Protein AF-A0A0C9VWT7-F1 (afdb_monomer_lite)

InterPro domains:
  IPR001128 Cytochrome P450 [PF00067] (4-161)
  IPR002401 Cytochrome P450, E-class, group I [PR00463] (69-86)
  IPR002401 Cytochrome P450, E-class, group I [PR00463] (89-115)
  IPR002401 Cytochrome P450, E-class, group I [PR00463] (132-150)
  IPR036396 Cytochrome P450 superfamily [G3DSA:1.10.630.10] (1-167)
  IPR036396 Cytochrome P450 superfamily [SSF48264] (4-161)
  IPR050364 Cytochrome P450 monooxygenase, fungi [PTHR46300] (7-161)

Structure (mmCIF, N/CA/C/O backbone):
data_AF-A0A0C9VWT7-F1
#
_entry.id   AF-A0A0C9VWT7-F1
#
loop_
_atom_site.group_PDB
_atom_site.id
_atom_site.type_symbol
_atom_site.label_atom_id
_atom_site.label_alt_id
_atom_site.label_comp_id
_atom_site.label_asym_id
_atom_site.label_entity_id
_atom_site.label_seq_id
_atom_site.pdbx_PDB_ins_code
_atom_site.Cartn_x
_atom_site.Cartn_y
_atom_site.Cartn_z
_atom_site.occupancy
_atom_site.B_iso_or_equiv
_atom_site.auth_seq_id
_atom_site.auth_comp_id
_atom_site.auth_asym_id
_atom_site.auth_atom_id
_atom_site.pdbx_PDB_model_num
ATOM 1 N N . VAL A 1 1 ? 15.884 -24.689 -15.306 1.00 58.75 1 VAL A N 1
ATOM 2 C CA . VAL A 1 1 ? 14.509 -24.613 -15.884 1.00 58.75 1 VAL A CA 1
ATOM 3 C C . VAL A 1 1 ? 14.443 -24.082 -17.333 1.00 58.75 1 VAL A C 1
ATOM 5 O O . VAL A 1 1 ? 13.450 -24.321 -18.023 1.00 58.75 1 VAL A O 1
ATOM 8 N N . LYS A 1 2 ? 15.494 -23.422 -17.851 1.00 55.66 2 LYS A N 1
ATOM 9 C CA . LYS A 1 2 ? 15.530 -22.794 -19.191 1.00 55.66 2 LYS A CA 1
ATOM 10 C C . LYS A 1 2 ? 15.093 -23.709 -20.359 1.00 55.66 2 LYS A C 1
ATOM 12 O O . LYS A 1 2 ? 14.397 -23.230 -21.241 1.00 55.66 2 LYS A O 1
ATOM 17 N N . TYR A 1 3 ? 15.362 -25.019 -20.304 1.00 69.25 3 TYR A N 1
ATOM 18 C CA . TYR A 1 3 ? 15.152 -25.950 -21.432 1.00 69.25 3 TYR A CA 1
ATOM 19 C C . TYR A 1 3 ? 13.922 -26.876 -21.352 1.00 69.25 3 TYR A C 1
ATOM 21 O O . TYR A 1 3 ? 13.722 -27.701 -22.233 1.00 69.25 3 TYR A O 1
ATOM 29 N N . MET A 1 4 ? 13.083 -26.775 -20.317 1.00 69.44 4 MET A N 1
ATOM 30 C CA . MET A 1 4 ? 11.927 -27.677 -20.188 1.00 69.44 4 MET A CA 1
ATOM 31 C C . MET A 1 4 ? 10.786 -27.308 -21.151 1.00 69.44 4 MET A C 1
ATOM 33 O O . MET A 1 4 ? 10.372 -26.150 -21.189 1.00 69.44 4 MET A O 1
ATOM 37 N N . LEU A 1 5 ? 10.265 -28.270 -21.908 1.00 74.94 5 LEU A N 1
ATOM 38 C CA . LEU A 1 5 ? 9.166 -28.046 -22.852 1.00 74.94 5 LEU A CA 1
ATOM 39 C C . LEU A 1 5 ? 7.819 -27.920 -22.117 1.00 74.94 5 LEU A C 1
ATOM 41 O O . LEU A 1 5 ? 7.602 -28.555 -21.090 1.00 74.94 5 LEU A O 1
ATOM 45 N N . GLU A 1 6 ? 6.909 -27.092 -22.634 1.00 68.19 6 GLU A N 1
ATOM 46 C CA . GLU A 1 6 ? 5.657 -26.720 -21.942 1.00 68.19 6 GLU A CA 1
ATOM 47 C C . GLU A 1 6 ? 4.598 -27.820 -21.887 1.00 68.19 6 GLU A C 1
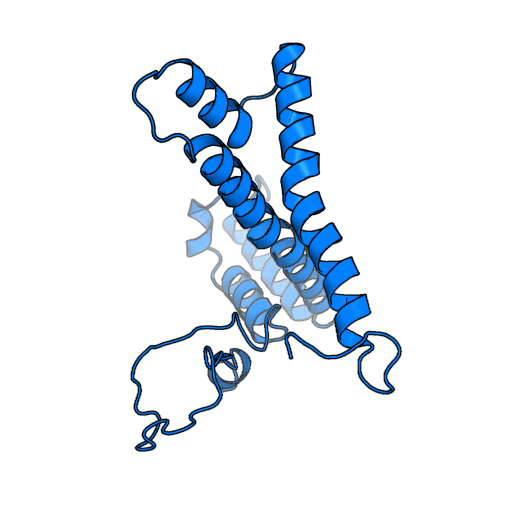ATOM 49 O O . GLU A 1 6 ? 3.694 -27.754 -21.060 1.00 68.19 6 GLU A O 1
ATOM 54 N N . TRP A 1 7 ? 4.707 -28.820 -22.761 1.00 74.38 7 TRP A N 1
ATOM 55 C CA . TRP A 1 7 ? 3.784 -29.952 -22.812 1.00 74.38 7 TRP A CA 1
ATOM 56 C C . TRP A 1 7 ? 4.125 -31.045 -21.786 1.00 74.38 7 TRP A C 1
ATOM 58 O O . TRP A 1 7 ? 3.329 -31.959 -21.585 1.00 74.38 7 TRP A O 1
ATOM 68 N N . VAL A 1 8 ? 5.292 -30.963 -21.132 1.00 81.75 8 VAL A N 1
ATOM 69 C CA . VAL A 1 8 ? 5.743 -31.963 -20.155 1.00 81.75 8 VAL A CA 1
ATOM 70 C C . VAL A 1 8 ? 4.833 -31.932 -18.916 1.00 81.75 8 VAL A C 1
ATOM 72 O O . VAL A 1 8 ? 4.581 -30.847 -18.376 1.00 81.75 8 VAL A O 1
ATOM 75 N N . PRO A 1 9 ? 4.357 -33.090 -18.416 1.00 76.62 9 PRO A N 1
ATOM 76 C CA . PRO A 1 9 ? 3.602 -33.162 -17.166 1.00 76.62 9 PRO A CA 1
ATOM 77 C C . PRO A 1 9 ? 4.351 -32.472 -16.015 1.00 76.62 9 PRO A C 1
ATOM 79 O O . PRO A 1 9 ? 5.526 -32.740 -15.782 1.00 76.62 9 PRO A O 1
ATOM 82 N N . GLY A 1 10 ? 3.690 -31.542 -15.320 1.00 75.06 10 GLY A N 1
ATOM 83 C CA . GLY A 1 10 ? 4.303 -30.725 -14.260 1.00 75.06 10 GLY A CA 1
ATOM 84 C C . GLY A 1 10 ? 4.946 -29.405 -14.724 1.00 75.06 10 GLY A C 1
ATOM 85 O O . GLY A 1 10 ? 5.293 -28.576 -13.887 1.00 75.06 10 GLY A O 1
ATOM 86 N N . ALA A 1 11 ? 5.036 -29.131 -16.033 1.00 80.38 11 ALA A N 1
ATOM 87 C CA . ALA A 1 11 ? 5.546 -27.862 -16.577 1.00 80.38 11 ALA A CA 1
ATOM 88 C C . ALA A 1 11 ? 4.470 -26.762 -16.732 1.00 80.38 11 ALA A C 1
ATOM 90 O O . ALA A 1 11 ? 4.714 -25.734 -17.372 1.00 80.38 11 ALA A O 1
ATOM 91 N N . SER A 1 12 ? 3.287 -26.936 -16.126 1.00 78.50 12 SER A N 1
ATOM 92 C CA . SER A 1 12 ? 2.163 -25.985 -16.208 1.00 78.50 12 SER A CA 1
ATOM 93 C C . SER A 1 12 ? 2.527 -24.574 -15.728 1.00 78.50 12 SER A C 1
ATOM 95 O O . SER A 1 12 ? 1.993 -23.591 -16.247 1.00 78.50 12 SER A O 1
ATOM 97 N N . PHE A 1 13 ? 3.497 -24.452 -14.816 1.00 81.94 13 PHE A N 1
ATOM 98 C CA . PHE A 1 13 ? 4.005 -23.166 -14.339 1.00 81.94 13 PHE A CA 1
ATOM 99 C C . PHE A 1 13 ? 4.628 -22.311 -15.453 1.00 81.94 13 PHE A C 1
ATOM 101 O O . PHE A 1 13 ? 4.588 -21.091 -15.355 1.00 81.94 13 PHE A O 1
ATOM 108 N N . LYS A 1 14 ? 5.171 -22.895 -16.537 1.00 80.31 14 LYS A N 1
ATOM 109 C CA . LYS A 1 14 ? 5.698 -22.109 -17.671 1.00 80.31 14 LYS A CA 1
ATOM 110 C C . LYS A 1 14 ? 4.584 -21.392 -18.419 1.00 80.31 14 LYS A C 1
ATOM 112 O O . LYS A 1 14 ? 4.710 -20.213 -18.750 1.00 80.31 14 LYS A O 1
ATOM 117 N N . ARG A 1 15 ? 3.464 -22.091 -18.627 1.00 81.56 15 ARG A N 1
ATOM 118 C CA . ARG A 1 15 ? 2.259 -21.509 -19.223 1.00 81.56 15 ARG A CA 1
ATOM 119 C C . ARG A 1 15 ? 1.700 -20.401 -18.330 1.00 81.56 15 ARG A C 1
ATOM 121 O O . ARG A 1 15 ? 1.385 -19.333 -18.844 1.00 81.56 15 ARG A O 1
ATOM 128 N N . GLN A 1 16 ? 1.633 -20.631 -17.017 1.00 85.44 16 GLN A N 1
ATOM 129 C CA . GLN A 1 16 ? 1.189 -19.620 -16.049 1.00 85.44 16 GLN A CA 1
ATOM 130 C C . GLN A 1 16 ? 2.129 -18.408 -16.023 1.00 85.44 16 GLN A C 1
ATOM 132 O O . GLN A 1 16 ? 1.666 -17.282 -16.150 1.00 85.44 16 GLN A O 1
ATOM 137 N N . ALA A 1 17 ? 3.446 -18.622 -15.989 1.00 86.50 17 ALA A N 1
ATOM 138 C CA . ALA A 1 17 ? 4.441 -17.553 -15.999 1.00 86.50 17 ALA A CA 1
ATOM 139 C C . ALA A 1 17 ? 4.349 -16.672 -17.253 1.00 86.50 17 ALA A C 1
ATOM 141 O O . ALA A 1 17 ? 4.493 -15.457 -17.153 1.00 86.50 17 ALA A O 1
ATOM 142 N N . ARG A 1 18 ? 4.064 -17.246 -18.432 1.00 86.12 18 ARG A N 1
ATOM 143 C CA . ARG A 1 18 ? 3.815 -16.455 -19.650 1.00 86.12 18 ARG A CA 1
ATOM 144 C C . ARG A 1 18 ? 2.598 -15.543 -19.484 1.00 86.12 18 ARG A C 1
ATOM 146 O O . ARG A 1 18 ? 2.660 -14.374 -19.856 1.00 86.12 18 ARG A O 1
ATOM 153 N N . VAL A 1 19 ? 1.509 -16.084 -18.944 1.00 89.62 19 VAL A N 1
ATOM 154 C CA . VAL A 1 19 ? 0.266 -15.339 -18.711 1.00 89.62 19 VAL A CA 1
ATOM 155 C C . VAL A 1 19 ? 0.495 -14.221 -17.690 1.00 89.62 19 VAL A C 1
ATOM 157 O O . VAL A 1 19 ? 0.174 -13.071 -17.968 1.00 89.62 19 VAL A O 1
ATOM 160 N N . TRP A 1 20 ? 1.131 -14.519 -16.557 1.00 88.94 20 TRP A N 1
ATOM 161 C CA . TRP A 1 20 ? 1.434 -13.527 -15.522 1.00 88.94 20 TRP A CA 1
ATOM 162 C C . TRP A 1 20 ? 2.411 -12.459 -15.997 1.00 88.94 20 TRP A C 1
ATOM 164 O O . TRP A 1 20 ? 2.196 -11.285 -15.724 1.00 88.94 20 TRP A O 1
ATOM 174 N N . LYS A 1 21 ? 3.440 -12.832 -16.771 1.00 89.75 21 LYS A N 1
ATOM 175 C CA . LYS A 1 21 ? 4.361 -11.865 -17.379 1.00 89.75 21 LYS A CA 1
ATOM 176 C C . LYS A 1 21 ? 3.604 -10.851 -18.231 1.00 89.75 21 LYS A C 1
ATOM 178 O O . LYS A 1 21 ? 3.900 -9.667 -18.143 1.00 89.75 21 LYS A O 1
ATOM 183 N N . LYS A 1 22 ? 2.636 -11.306 -19.033 1.00 93.31 22 LYS A N 1
ATOM 184 C CA . LYS A 1 22 ? 1.793 -10.398 -19.813 1.00 93.31 22 LYS A CA 1
ATOM 185 C C . LYS A 1 22 ? 1.041 -9.435 -18.892 1.00 93.31 22 LYS A C 1
ATOM 187 O O . LYS A 1 22 ? 1.150 -8.237 -19.092 1.00 93.31 22 LYS A O 1
ATOM 192 N N . TYR A 1 23 ? 0.355 -9.935 -17.864 1.00 91.94 23 TYR A N 1
ATOM 193 C CA . TYR A 1 23 ? -0.398 -9.071 -16.947 1.00 91.94 23 TYR A CA 1
ATOM 194 C C . TYR A 1 23 ? 0.474 -8.051 -16.211 1.00 91.94 23 TYR A C 1
ATOM 196 O O . TYR A 1 23 ? 0.083 -6.895 -16.100 1.00 91.94 23 TYR A O 1
ATOM 204 N N . ILE A 1 24 ? 1.661 -8.451 -15.751 1.00 88.50 24 ILE A N 1
ATOM 205 C CA . ILE A 1 24 ? 2.605 -7.549 -15.077 1.00 88.50 24 ILE A CA 1
ATOM 206 C C . ILE A 1 24 ? 3.065 -6.438 -16.028 1.00 88.50 24 ILE A C 1
ATOM 208 O O . ILE A 1 24 ? 3.125 -5.277 -15.633 1.00 88.50 24 ILE A O 1
ATOM 212 N N . LEU A 1 25 ? 3.369 -6.780 -17.284 1.00 92.69 25 LEU A N 1
ATOM 213 C CA . LEU A 1 25 ? 3.765 -5.791 -18.287 1.00 92.69 25 LEU A CA 1
ATOM 214 C C . LEU A 1 25 ? 2.600 -4.868 -18.656 1.00 92.69 25 LEU A C 1
ATOM 216 O O . LEU A 1 25 ? 2.780 -3.655 -18.682 1.00 92.69 25 LEU A O 1
ATOM 220 N N . ASP A 1 26 ? 1.408 -5.422 -18.874 1.00 94.38 26 ASP A N 1
ATOM 221 C CA . ASP A 1 26 ? 0.204 -4.660 -19.218 1.00 94.38 26 ASP A CA 1
ATOM 222 C C . ASP A 1 26 ? -0.196 -3.695 -18.084 1.00 94.38 26 ASP A C 1
ATOM 224 O O . ASP A 1 26 ? -0.629 -2.577 -18.359 1.00 94.38 26 ASP A O 1
ATOM 228 N N . MET A 1 27 ? 0.007 -4.081 -16.817 1.00 92.44 27 MET A N 1
ATOM 229 C CA . MET A 1 27 ? -0.237 -3.226 -15.646 1.00 92.44 27 MET A CA 1
ATOM 230 C C . MET A 1 27 ? 0.611 -1.947 -15.667 1.00 92.44 27 MET A C 1
ATOM 232 O O . MET A 1 27 ? 0.145 -0.900 -15.227 1.00 92.44 27 MET A O 1
ATOM 236 N N . ALA A 1 28 ? 1.841 -2.015 -16.180 1.00 93.62 28 ALA A N 1
ATOM 237 C CA . ALA A 1 28 ? 2.697 -0.843 -16.342 1.00 93.62 28 ALA A CA 1
ATOM 238 C C . ALA A 1 28 ? 2.415 -0.106 -17.660 1.00 93.62 28 ALA A C 1
ATOM 240 O O . ALA A 1 28 ? 2.362 1.121 -17.700 1.00 93.62 28 ALA A O 1
ATOM 241 N N . GLU A 1 29 ? 2.241 -0.856 -18.747 1.00 94.94 29 GLU A N 1
ATOM 242 C CA . GLU A 1 29 ? 2.193 -0.320 -20.103 1.00 94.94 29 GLU A CA 1
ATOM 243 C C . GLU A 1 29 ? 0.872 0.390 -20.412 1.00 94.94 29 GLU A C 1
ATOM 245 O O . GLU A 1 29 ? 0.883 1.512 -20.917 1.00 94.94 29 GLU A O 1
ATOM 250 N N . LEU A 1 30 ? -0.272 -0.221 -20.089 1.00 95.00 30 LEU A N 1
ATOM 251 C CA . LEU A 1 30 ? -1.578 0.315 -20.482 1.00 95.00 30 LEU A CA 1
ATOM 252 C C . LEU A 1 30 ? -1.879 1.678 -19.831 1.00 95.00 30 LEU A C 1
ATOM 254 O O . LEU A 1 30 ? -2.250 2.600 -20.565 1.00 95.00 30 LEU A O 1
ATOM 258 N N . PRO A 1 31 ? -1.682 1.877 -18.508 1.00 92.56 31 PRO A N 1
ATOM 259 C CA . PRO A 1 31 ? -1.907 3.184 -17.892 1.00 92.56 31 PRO A CA 1
ATOM 260 C C . PRO A 1 31 ? -0.916 4.238 -18.394 1.00 92.56 31 PRO A C 1
ATOM 262 O O . PRO A 1 31 ? -1.279 5.397 -18.579 1.00 92.56 31 PRO A O 1
ATOM 265 N N . PHE A 1 32 ? 0.331 3.840 -18.657 1.00 93.38 32 PHE A N 1
ATOM 266 C CA . PHE A 1 32 ? 1.356 4.748 -19.160 1.00 93.38 32 PHE A CA 1
ATOM 267 C C . PHE A 1 32 ? 1.024 5.268 -20.565 1.00 93.38 32 PHE A C 1
ATOM 269 O O . PHE A 1 32 ? 1.088 6.474 -20.810 1.00 93.38 32 PHE A O 1
ATOM 276 N N . GLN A 1 33 ? 0.592 4.384 -21.471 1.00 93.25 33 GLN A N 1
ATOM 277 C CA . GLN A 1 33 ? 0.137 4.780 -22.806 1.00 93.25 33 GLN A CA 1
ATOM 278 C C . GLN A 1 33 ? -1.117 5.653 -22.750 1.00 93.25 33 GLN A C 1
ATOM 280 O O . GLN A 1 33 ? -1.217 6.627 -23.496 1.00 93.25 33 GLN A O 1
ATOM 285 N N . HIS A 1 34 ? -2.041 5.354 -21.834 1.00 91.25 34 HIS A N 1
ATOM 286 C CA . HIS A 1 34 ? -3.220 6.187 -21.616 1.00 91.25 34 HIS A CA 1
ATOM 287 C C . HIS A 1 34 ? -2.834 7.624 -21.230 1.00 91.25 34 HIS A C 1
ATOM 289 O O . HIS A 1 34 ? -3.302 8.569 -21.861 1.00 91.25 34 HIS A O 1
ATOM 295 N N . VAL A 1 35 ? -1.903 7.805 -20.285 1.00 91.00 35 VAL A N 1
ATOM 296 C CA . VAL A 1 35 ? -1.409 9.144 -19.912 1.00 91.00 35 VAL A CA 1
ATOM 297 C C . VAL A 1 35 ? -0.753 9.856 -21.100 1.00 91.00 35 VAL A C 1
ATOM 299 O O . VAL A 1 35 ? -1.014 11.038 -21.317 1.00 91.00 35 VAL A O 1
ATOM 302 N N . LYS A 1 36 ? 0.064 9.163 -21.905 1.00 89.75 36 LYS A N 1
ATOM 303 C CA . LYS A 1 36 ? 0.686 9.765 -23.101 1.00 89.75 36 LYS A CA 1
ATOM 304 C C . LYS A 1 36 ? -0.354 10.224 -24.128 1.00 89.75 36 LYS A C 1
ATOM 306 O O . LYS A 1 36 ? -0.193 11.302 -24.702 1.00 89.75 36 LYS A O 1
ATOM 311 N N . ALA A 1 37 ? -1.417 9.446 -24.333 1.00 90.06 37 ALA A N 1
ATOM 312 C CA . ALA A 1 37 ? -2.522 9.823 -25.211 1.00 90.06 37 ALA A CA 1
ATOM 313 C C . ALA A 1 37 ? -3.258 11.072 -24.688 1.00 90.06 37 ALA A C 1
ATOM 315 O O . ALA A 1 37 ? -3.429 12.039 -25.427 1.00 90.06 37 ALA A O 1
ATOM 316 N N . GLU A 1 38 ? -3.598 11.112 -23.398 1.00 87.56 38 GLU A N 1
ATOM 317 C CA . GLU A 1 38 ? -4.255 12.268 -22.762 1.00 87.56 38 GLU A CA 1
ATOM 318 C C . GLU A 1 38 ? -3.400 13.547 -22.820 1.00 87.56 38 GLU A C 1
ATOM 320 O O . GLU A 1 38 ? -3.907 14.657 -23.019 1.00 87.56 38 GLU A O 1
ATOM 325 N N . MET A 1 39 ? -2.075 13.408 -22.700 1.00 85.56 39 MET A N 1
ATOM 326 C CA . MET A 1 39 ? -1.140 14.528 -22.836 1.00 85.56 39 MET A CA 1
ATOM 327 C C . MET A 1 39 ? -1.151 15.125 -24.247 1.00 85.56 39 MET A C 1
ATOM 329 O O . MET A 1 39 ? -1.066 16.347 -24.386 1.00 85.56 39 MET A O 1
ATOM 333 N N . ALA A 1 40 ? -1.301 14.299 -25.288 1.00 79.62 40 ALA A N 1
ATOM 334 C CA . ALA A 1 40 ? -1.399 14.769 -26.671 1.00 79.62 40 ALA A CA 1
ATOM 335 C C . ALA A 1 40 ? -2.667 15.609 -26.913 1.00 79.62 40 ALA A C 1
ATOM 337 O O . ALA A 1 40 ? -2.648 16.546 -27.712 1.00 79.62 40 ALA A O 1
ATOM 338 N N . HIS A 1 41 ? -3.742 15.331 -26.173 1.00 78.06 41 HIS A N 1
ATOM 339 C CA . HIS A 1 41 ? -5.015 16.048 -26.265 1.00 78.06 41 HIS A CA 1
ATOM 340 C C . HIS A 1 41 ? -5.126 17.262 -25.319 1.00 78.06 41 HIS A C 1
ATOM 342 O O . HIS A 1 41 ? -6.183 17.884 -25.256 1.00 78.06 41 HIS A O 1
ATOM 348 N N . ARG A 1 42 ? -4.044 17.640 -24.608 1.00 66.00 42 ARG A N 1
ATOM 349 C CA . ARG A 1 42 ? -4.007 18.713 -23.580 1.00 66.00 42 ARG A CA 1
ATOM 350 C C . ARG A 1 42 ? -5.055 18.561 -22.463 1.00 66.00 42 ARG A C 1
ATOM 352 O O . ARG A 1 42 ? -5.335 19.527 -21.757 1.00 66.00 42 ARG A O 1
ATOM 359 N N . ALA A 1 43 ? -5.594 17.358 -22.282 1.00 62.44 43 ALA A N 1
ATOM 360 C CA . ALA A 1 43 ? -6.552 17.028 -21.231 1.00 62.44 43 ALA A CA 1
ATOM 361 C C . ALA A 1 43 ? -5.875 16.444 -19.977 1.00 62.44 43 ALA A C 1
ATOM 363 O O . ALA A 1 43 ? -6.517 16.294 -18.940 1.00 62.44 43 ALA A O 1
ATOM 364 N N . ALA A 1 44 ? -4.571 16.140 -20.044 1.00 62.06 44 ALA A N 1
ATOM 365 C CA . ALA A 1 44 ? -3.858 15.516 -18.937 1.00 62.06 44 ALA A CA 1
ATOM 366 C C . ALA A 1 44 ? -3.809 16.411 -17.690 1.00 62.06 44 ALA A C 1
ATOM 368 O O . ALA A 1 44 ? -3.140 17.447 -17.657 1.00 62.06 44 ALA A O 1
ATOM 369 N N . GLN A 1 45 ? -4.472 15.944 -16.633 1.00 67.75 45 GLN A N 1
ATOM 370 C CA . GLN A 1 45 ? -4.321 16.458 -15.280 1.00 67.75 45 GLN A CA 1
ATOM 371 C C . GLN A 1 45 ? -2.853 16.335 -14.827 1.00 67.75 45 GLN A C 1
ATOM 373 O O . GLN A 1 45 ? -2.117 15.439 -15.262 1.00 67.75 45 GLN A O 1
ATOM 378 N N . SER A 1 46 ? -2.416 17.246 -13.951 1.00 72.19 46 SER A N 1
ATOM 379 C CA . SER A 1 46 ? -1.097 17.156 -13.317 1.00 72.19 46 SER A CA 1
ATOM 380 C C . SER A 1 46 ? -1.054 15.914 -12.425 1.00 72.19 46 SER A C 1
ATOM 382 O O . SER A 1 46 ? -1.681 15.871 -11.369 1.00 72.19 46 SER A O 1
ATOM 384 N N . LEU A 1 47 ? -0.360 14.883 -12.897 1.00 82.88 47 LEU A N 1
ATOM 385 C CA . LEU A 1 47 ? -0.166 13.591 -12.247 1.00 82.88 47 LEU A CA 1
ATOM 386 C C . LEU A 1 47 ? 1.332 13.286 -12.232 1.00 82.88 47 LEU A C 1
ATOM 388 O O . LEU A 1 47 ? 2.097 13.906 -12.976 1.00 82.88 47 LEU A O 1
ATOM 392 N N . PHE A 1 48 ? 1.750 12.305 -11.427 1.00 92.12 48 PHE A N 1
ATOM 393 C CA . PHE A 1 48 ? 3.148 11.863 -11.357 1.00 92.12 48 PHE A CA 1
ATOM 394 C C . PHE A 1 48 ? 3.738 11.656 -12.764 1.00 92.12 48 PHE A C 1
ATOM 396 O O . PHE A 1 48 ? 4.668 12.350 -13.171 1.00 92.12 48 PHE A O 1
ATOM 403 N N . THR A 1 49 ? 3.131 10.774 -13.559 1.00 92.25 49 THR A N 1
ATOM 404 C CA . THR A 1 49 ? 3.632 10.415 -14.890 1.00 92.25 49 THR A CA 1
ATOM 405 C C . THR A 1 49 ? 3.656 11.608 -15.849 1.00 92.25 49 THR A C 1
ATOM 407 O O . THR A 1 49 ? 4.674 11.838 -16.495 1.00 92.25 49 THR A O 1
ATOM 410 N N . SER A 1 50 ? 2.581 12.403 -15.924 1.00 91.19 50 SER A N 1
ATOM 411 C CA . SER A 1 50 ? 2.516 13.542 -16.851 1.00 91.19 50 SER A CA 1
ATOM 412 C C . SER A 1 50 ? 3.517 14.642 -16.487 1.00 91.19 50 SER A C 1
ATOM 414 O O . SER A 1 50 ? 4.201 15.163 -17.367 1.00 91.19 50 SER A O 1
ATOM 416 N N . THR A 1 51 ? 3.687 14.932 -15.196 1.00 91.38 51 THR A N 1
ATOM 417 C CA . THR A 1 51 ? 4.656 15.918 -14.690 1.00 91.38 51 THR A CA 1
ATOM 418 C C . THR A 1 51 ? 6.097 15.509 -14.991 1.00 91.38 51 THR A C 1
ATOM 420 O O . THR A 1 51 ? 6.900 16.319 -15.471 1.00 91.38 51 THR A O 1
ATOM 423 N N . HIS A 1 52 ? 6.435 14.239 -14.754 1.00 92.56 52 HIS A N 1
ATOM 424 C CA . HIS A 1 52 ? 7.780 13.734 -15.017 1.00 92.56 52 HIS A CA 1
ATOM 425 C C . HIS A 1 52 ? 8.076 13.637 -16.520 1.00 92.56 52 HIS A C 1
ATOM 427 O O . HIS A 1 52 ? 9.169 14.015 -16.937 1.00 92.56 52 HIS A O 1
ATOM 433 N N . LEU A 1 53 ? 7.102 13.252 -17.352 1.00 91.25 53 LEU A N 1
ATOM 434 C CA . LEU A 1 53 ? 7.252 13.261 -18.813 1.00 91.25 53 LEU A CA 1
ATOM 435 C C . LEU A 1 53 ? 7.403 14.679 -19.386 1.00 91.25 53 LEU A C 1
ATOM 437 O O . LEU A 1 53 ? 8.207 14.898 -20.289 1.00 91.25 53 LEU A O 1
ATOM 441 N N . GLN A 1 54 ? 6.679 15.666 -18.851 1.00 89.94 54 GLN A N 1
ATOM 442 C CA . GLN A 1 54 ? 6.843 17.069 -19.252 1.00 89.94 54 GLN A CA 1
ATOM 443 C C . GLN A 1 54 ? 8.214 17.627 -18.863 1.00 89.94 54 GLN A C 1
ATOM 445 O O . GLN A 1 54 ? 8.792 18.413 -19.611 1.00 89.94 54 GLN A O 1
ATOM 450 N N . THR A 1 55 ? 8.731 17.237 -17.697 1.00 89.75 55 THR A N 1
ATOM 451 C CA . THR A 1 55 ? 10.088 17.598 -17.264 1.00 89.75 55 THR A CA 1
ATOM 452 C C . THR A 1 55 ? 11.135 16.947 -18.164 1.00 89.75 55 THR A C 1
ATOM 454 O O . THR A 1 55 ? 12.062 17.624 -18.601 1.00 89.75 55 THR A O 1
ATOM 457 N N . LEU A 1 56 ? 10.946 15.669 -18.508 1.00 89.69 56 LEU A N 1
ATOM 458 C CA . LEU A 1 56 ? 11.817 14.942 -19.428 1.00 89.69 56 LEU A CA 1
ATOM 459 C C . LEU A 1 56 ? 11.884 15.626 -20.800 1.00 89.69 56 LEU A C 1
ATOM 461 O O . LEU A 1 56 ? 12.968 15.836 -21.326 1.00 89.69 56 LEU A O 1
ATOM 465 N N . ALA A 1 57 ? 10.745 16.065 -21.341 1.00 87.44 57 ALA A N 1
ATOM 466 C CA . ALA A 1 57 ? 10.688 16.746 -22.635 1.00 87.44 57 ALA A CA 1
ATOM 467 C C . ALA A 1 57 ? 11.439 18.095 -22.680 1.00 87.44 57 ALA A C 1
ATOM 469 O O . ALA A 1 57 ? 11.747 18.584 -23.766 1.00 87.44 57 ALA A O 1
ATOM 470 N N . LYS A 1 58 ? 11.716 18.718 -21.526 1.00 88.50 58 LYS A N 1
ATOM 471 C CA . LYS A 1 58 ? 12.439 19.999 -21.427 1.00 88.50 58 LYS A CA 1
ATOM 472 C C . LYS A 1 58 ? 13.954 19.833 -21.286 1.00 88.50 58 LYS A C 1
ATOM 474 O O . LYS A 1 58 ? 14.673 20.807 -21.489 1.00 88.50 58 LYS A O 1
ATOM 479 N N . ASN A 1 59 ? 14.430 18.634 -20.950 1.00 87.06 59 ASN A N 1
ATOM 480 C CA . ASN A 1 59 ? 15.837 18.355 -20.679 1.00 87.06 59 ASN A CA 1
ATOM 481 C C . ASN A 1 59 ? 16.394 17.393 -21.732 1.00 87.06 59 ASN A C 1
ATOM 483 O O . ASN A 1 59 ? 15.931 16.265 -21.857 1.00 87.06 59 ASN A O 1
ATOM 487 N N . THR A 1 60 ? 17.414 17.822 -22.472 1.00 76.62 60 THR A N 1
ATOM 488 C CA . THR A 1 60 ? 18.054 17.004 -23.518 1.00 76.62 60 THR A CA 1
ATOM 489 C C . THR A 1 60 ? 19.242 16.181 -23.020 1.00 76.62 60 THR A C 1
ATOM 491 O O . THR A 1 60 ? 19.715 15.317 -23.749 1.00 76.62 60 THR A O 1
ATOM 494 N N . ASP A 1 61 ? 19.727 16.441 -21.804 1.00 87.38 61 ASP A N 1
ATOM 495 C CA . ASP A 1 61 ? 20.877 15.759 -21.195 1.00 87.38 61 ASP A CA 1
ATOM 496 C C . ASP A 1 61 ? 20.415 14.773 -20.114 1.00 87.38 61 ASP A C 1
ATOM 498 O O . ASP A 1 61 ? 20.541 15.005 -18.912 1.00 87.38 61 ASP A O 1
ATOM 502 N N . VAL A 1 62 ? 19.754 13.706 -20.552 1.00 85.44 62 VAL A N 1
ATOM 503 C CA . VAL A 1 62 ? 19.160 12.685 -19.683 1.00 85.44 62 VAL A CA 1
ATOM 504 C C . VAL A 1 62 ? 19.459 11.292 -20.239 1.00 85.44 6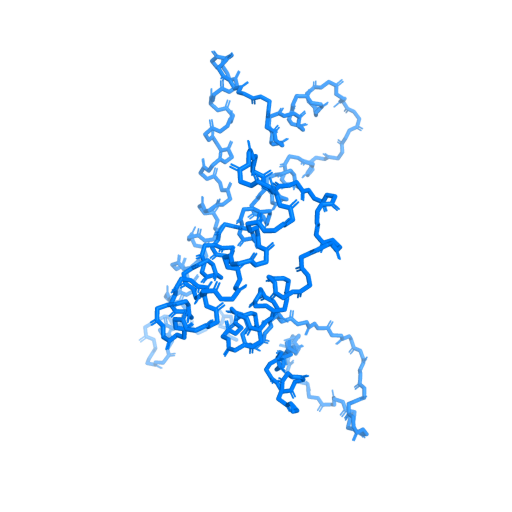2 VAL A C 1
ATOM 506 O O . VAL A 1 62 ? 19.478 11.116 -21.460 1.00 85.44 62 VAL A O 1
ATOM 509 N N . PRO A 1 63 ? 19.684 10.286 -19.374 1.00 89.62 63 PRO A N 1
ATOM 510 C CA . PRO A 1 63 ? 19.863 8.907 -19.812 1.00 89.62 63 PRO A CA 1
ATOM 511 C C . PRO A 1 63 ? 18.687 8.387 -20.657 1.00 89.62 63 PRO A C 1
ATOM 513 O O . PRO A 1 63 ? 17.533 8.773 -20.463 1.00 89.62 63 PRO A O 1
ATOM 516 N N . ALA A 1 64 ? 18.977 7.484 -21.598 1.00 88.00 64 ALA A N 1
ATOM 517 C CA . ALA A 1 64 ? 17.983 6.965 -22.543 1.00 88.00 64 ALA A CA 1
ATOM 518 C C . ALA A 1 64 ? 16.877 6.116 -21.882 1.00 88.00 64 ALA A C 1
ATOM 520 O O . ALA A 1 64 ? 15.810 5.932 -22.462 1.00 88.00 64 ALA A O 1
ATOM 521 N N . ASP A 1 65 ? 17.118 5.602 -20.677 1.00 93.38 65 ASP A N 1
ATOM 522 C CA . ASP A 1 65 ? 16.213 4.741 -19.915 1.00 93.38 65 ASP A CA 1
ATOM 523 C C . ASP A 1 65 ? 15.271 5.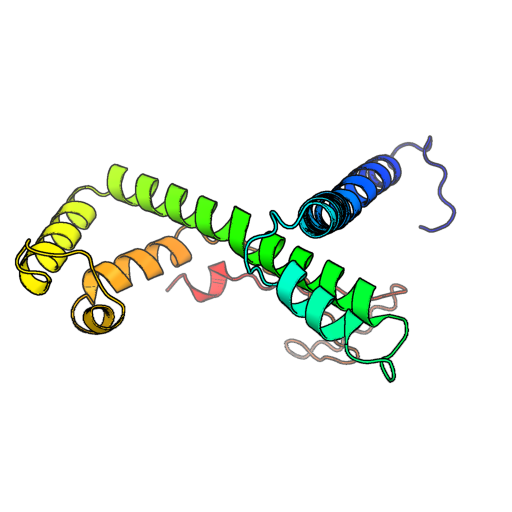513 -18.976 1.00 93.38 65 ASP A C 1
ATOM 525 O O . ASP A 1 65 ? 14.386 4.909 -18.371 1.00 93.38 65 ASP A O 1
ATOM 529 N N . VAL A 1 66 ? 15.387 6.843 -18.870 1.00 93.12 66 VAL A N 1
ATOM 530 C CA . VAL A 1 66 ? 14.584 7.632 -17.914 1.00 93.12 66 VAL A CA 1
ATOM 531 C C . VAL A 1 66 ? 13.079 7.478 -18.147 1.00 93.12 66 VAL A C 1
ATOM 533 O O . VAL A 1 66 ? 12.317 7.408 -17.184 1.00 93.12 66 VAL A O 1
ATOM 536 N N . GLU A 1 67 ? 12.623 7.371 -19.399 1.00 93.44 67 GLU A N 1
ATOM 537 C CA . GLU A 1 67 ? 11.200 7.133 -19.684 1.00 93.44 67 GLU A CA 1
ATOM 538 C C . GLU A 1 67 ? 10.726 5.778 -19.127 1.00 93.44 67 GLU A C 1
ATOM 540 O O . GLU A 1 67 ? 9.652 5.688 -18.524 1.00 93.44 67 GLU A O 1
ATOM 545 N N . GLU A 1 68 ? 11.545 4.733 -19.268 1.00 93.88 68 GLU A N 1
ATOM 546 C CA . GLU A 1 68 ? 11.263 3.413 -18.706 1.00 93.88 68 GLU A CA 1
ATOM 547 C C . GLU A 1 68 ? 11.273 3.446 -17.173 1.00 93.88 68 GLU A C 1
ATOM 549 O O . GLU A 1 68 ? 10.388 2.864 -16.542 1.00 93.88 68 GLU A O 1
ATOM 554 N N . VAL A 1 69 ? 12.204 4.186 -16.565 1.00 94.81 69 VAL A N 1
ATOM 555 C CA . VAL A 1 69 ? 12.243 4.397 -15.111 1.00 94.81 69 VAL A CA 1
ATOM 556 C C . VAL A 1 69 ? 10.969 5.088 -14.627 1.00 94.81 69 VAL A C 1
ATOM 558 O O . VAL A 1 69 ? 10.375 4.635 -13.649 1.00 94.81 69 VAL A O 1
ATOM 561 N N . ILE A 1 70 ? 10.493 6.134 -15.311 1.00 95.06 70 ILE A N 1
ATOM 562 C CA . ILE A 1 70 ? 9.237 6.821 -14.959 1.00 95.06 70 ILE A CA 1
ATOM 563 C C . ILE A 1 70 ? 8.058 5.843 -15.024 1.00 95.06 70 ILE A C 1
ATOM 565 O O . ILE A 1 70 ? 7.261 5.780 -14.083 1.00 95.06 70 ILE A O 1
ATOM 569 N N . LYS A 1 71 ? 7.960 5.054 -16.102 1.00 95.06 71 LYS A N 1
ATOM 570 C CA . LYS A 1 71 ? 6.908 4.042 -16.270 1.00 95.06 71 LYS A CA 1
ATOM 571 C C . LYS A 1 71 ? 6.934 3.007 -15.147 1.00 95.06 71 LYS A C 1
ATOM 573 O O . LYS A 1 71 ? 5.915 2.776 -14.498 1.00 95.06 71 LYS A O 1
ATOM 578 N N . ASN A 1 72 ? 8.094 2.407 -14.896 1.00 94.62 72 ASN A N 1
ATOM 579 C CA . ASN A 1 72 ? 8.249 1.365 -13.884 1.00 94.62 72 ASN A CA 1
ATOM 580 C C . ASN A 1 72 ? 8.003 1.914 -12.472 1.00 94.62 72 ASN A C 1
ATOM 582 O O . ASN A 1 72 ? 7.364 1.250 -11.661 1.00 94.62 72 ASN A O 1
ATOM 586 N N . THR A 1 73 ? 8.423 3.150 -12.194 1.00 95.06 73 THR A N 1
ATOM 587 C CA . THR A 1 73 ? 8.161 3.816 -10.910 1.00 95.06 73 THR A CA 1
ATOM 588 C C . THR A 1 73 ? 6.665 4.027 -10.697 1.00 95.06 73 THR A C 1
ATOM 590 O O . THR A 1 73 ? 6.138 3.665 -9.647 1.00 95.06 73 THR A O 1
ATOM 593 N N . ALA A 1 74 ? 5.952 4.536 -11.707 1.00 94.06 74 ALA A N 1
ATOM 594 C CA . ALA A 1 74 ? 4.500 4.696 -11.638 1.00 94.06 74 ALA A CA 1
ATOM 595 C C . ALA A 1 74 ? 3.785 3.350 -11.419 1.00 94.06 74 ALA A C 1
ATOM 597 O O . ALA A 1 74 ? 2.868 3.261 -10.602 1.00 94.06 74 ALA A O 1
ATOM 598 N N . ALA A 1 75 ? 4.239 2.292 -12.099 1.00 93.50 75 ALA A N 1
ATOM 599 C CA . ALA A 1 75 ? 3.691 0.949 -11.944 1.00 93.50 75 ALA A CA 1
ATOM 600 C C . ALA A 1 75 ? 3.887 0.397 -10.522 1.00 93.50 75 ALA A C 1
ATOM 602 O O . ALA A 1 75 ? 2.960 -0.186 -9.962 1.00 93.50 75 ALA A O 1
ATOM 603 N N . VAL A 1 76 ? 5.060 0.609 -9.916 1.00 92.56 76 VAL A N 1
ATOM 604 C CA . VAL A 1 76 ? 5.343 0.187 -8.534 1.00 92.56 76 VAL A CA 1
ATOM 605 C C . VAL A 1 76 ? 4.510 0.977 -7.524 1.00 92.56 76 VAL A C 1
ATOM 607 O O . VAL A 1 76 ? 3.962 0.371 -6.605 1.00 92.56 76 VAL A O 1
ATOM 610 N N . ILE A 1 77 ? 4.352 2.295 -7.706 1.00 92.44 77 ILE A N 1
ATOM 611 C CA . ILE A 1 77 ? 3.479 3.125 -6.855 1.00 92.44 77 ILE A CA 1
ATOM 612 C C . ILE A 1 77 ? 2.043 2.586 -6.888 1.00 92.44 77 ILE A C 1
ATOM 614 O O . ILE A 1 77 ? 1.427 2.390 -5.840 1.00 92.44 77 ILE A O 1
ATOM 618 N N . PHE A 1 78 ? 1.524 2.302 -8.085 1.00 90.69 78 PHE A N 1
ATOM 619 C CA . PHE A 1 78 ? 0.178 1.761 -8.251 1.00 90.69 78 PHE A CA 1
ATOM 620 C C . PHE A 1 78 ? 0.036 0.373 -7.616 1.00 90.69 78 PHE A C 1
ATOM 622 O O . PHE A 1 78 ? -0.861 0.161 -6.802 1.00 90.69 78 PHE A O 1
ATOM 629 N N . ALA A 1 79 ? 0.944 -0.554 -7.930 1.00 89.69 79 ALA A N 1
ATOM 630 C CA . ALA A 1 79 ? 0.915 -1.913 -7.394 1.00 89.69 79 ALA A CA 1
ATOM 631 C C . ALA A 1 79 ? 1.009 -1.938 -5.860 1.00 89.69 79 ALA A C 1
ATOM 633 O O . ALA A 1 79 ? 0.299 -2.697 -5.204 1.00 89.69 79 ALA A O 1
ATOM 634 N N . GLY A 1 80 ? 1.863 -1.088 -5.284 1.00 89.00 80 GLY A N 1
ATOM 635 C CA . GLY A 1 80 ? 2.081 -1.015 -3.844 1.00 89.00 80 GLY A CA 1
ATOM 636 C C . GLY A 1 80 ? 0.951 -0.341 -3.069 1.00 89.00 80 GLY A C 1
ATOM 637 O O . GLY A 1 80 ? 0.766 -0.676 -1.902 1.00 89.00 80 GLY A O 1
ATOM 638 N N . GLY A 1 81 ? 0.208 0.587 -3.683 1.00 87.06 81 GLY A N 1
ATOM 639 C CA . GLY A 1 81 ? -0.787 1.416 -2.989 1.00 87.06 81 GLY A CA 1
ATOM 640 C C . GLY A 1 81 ? -2.251 1.094 -3.293 1.00 87.06 81 GLY A C 1
ATOM 641 O O . GLY A 1 81 ? -3.112 1.377 -2.460 1.00 87.06 81 GLY A O 1
ATOM 642 N N . ALA A 1 82 ? -2.559 0.511 -4.455 1.00 87.31 82 ALA A N 1
ATOM 643 C CA . ALA A 1 82 ? -3.943 0.309 -4.881 1.00 87.31 82 ALA A CA 1
ATOM 644 C C . ALA A 1 82 ? -4.594 -0.893 -4.184 1.00 87.31 82 ALA A C 1
ATOM 646 O O . ALA A 1 82 ? -5.573 -0.748 -3.453 1.00 87.31 82 ALA A O 1
ATOM 647 N N . GLU A 1 83 ? -4.054 -2.092 -4.397 1.00 86.56 83 GLU A N 1
ATOM 648 C CA . GLU A 1 83 ? -4.681 -3.323 -3.907 1.00 86.56 83 GLU A CA 1
ATOM 649 C C . GLU A 1 83 ? -4.511 -3.498 -2.393 1.00 86.56 83 GLU A C 1
ATOM 651 O O . GLU A 1 83 ? -5.432 -3.941 -1.703 1.00 86.56 83 GLU A O 1
ATOM 656 N N . THR A 1 84 ? -3.355 -3.096 -1.863 1.00 90.38 84 THR A N 1
ATOM 657 C CA . THR A 1 84 ? -3.028 -3.199 -0.438 1.00 90.38 84 THR A CA 1
ATOM 658 C C . THR A 1 84 ? -4.007 -2.384 0.410 1.00 90.38 84 THR A C 1
ATOM 660 O O . THR A 1 84 ? -4.745 -2.942 1.222 1.00 90.38 84 THR A O 1
ATOM 663 N N . THR A 1 85 ? -4.101 -1.078 0.165 1.00 91.31 85 THR A N 1
ATOM 664 C CA . THR A 1 85 ? -4.975 -0.164 0.912 1.00 91.31 85 THR A CA 1
ATOM 665 C C . THR A 1 85 ? -6.433 -0.615 0.871 1.00 91.31 85 THR A C 1
ATOM 667 O O . THR A 1 85 ? -7.095 -0.679 1.906 1.00 91.31 85 THR A O 1
ATOM 670 N N . VAL A 1 86 ? -6.927 -1.001 -0.312 1.00 91.94 86 VAL A N 1
ATOM 671 C CA . VAL A 1 86 ? -8.307 -1.482 -0.484 1.00 91.94 86 VAL A CA 1
ATOM 672 C C . VAL A 1 86 ? -8.574 -2.724 0.362 1.00 91.94 86 VAL A C 1
ATOM 674 O O . VAL A 1 86 ? -9.632 -2.832 0.980 1.00 91.94 86 VAL A O 1
ATOM 677 N N . ASN A 1 87 ? -7.634 -3.666 0.412 1.00 91.44 87 ASN A N 1
ATOM 678 C CA . ASN A 1 87 ? -7.813 -4.879 1.198 1.00 91.44 87 ASN A CA 1
ATOM 679 C C . ASN A 1 87 ? -7.717 -4.613 2.710 1.00 91.44 87 ASN A C 1
ATOM 681 O O . ASN A 1 87 ? -8.510 -5.187 3.451 1.00 91.44 87 ASN A O 1
ATOM 685 N N . ILE A 1 88 ? -6.864 -3.688 3.172 1.00 92.56 88 ILE A N 1
ATOM 686 C CA . ILE A 1 88 ? -6.863 -3.253 4.584 1.00 92.56 88 ILE A CA 1
ATOM 687 C C . ILE A 1 88 ? -8.204 -2.631 4.962 1.00 92.56 88 ILE A C 1
ATOM 689 O O . ILE A 1 88 ? -8.749 -2.963 6.009 1.00 92.56 88 ILE A O 1
ATOM 693 N N . LEU A 1 89 ? -8.772 -1.774 4.109 1.00 94.31 89 LEU A N 1
ATOM 694 C CA . LEU A 1 89 ? -10.077 -1.161 4.367 1.00 94.31 89 LEU A CA 1
ATOM 695 C C . LEU A 1 89 ? -11.198 -2.204 4.444 1.00 94.31 89 LEU A C 1
ATOM 697 O O . LEU A 1 89 ? -12.058 -2.115 5.317 1.00 94.31 89 LEU A O 1
ATOM 701 N N . LYS A 1 90 ? -11.177 -3.226 3.578 1.00 94.88 90 LYS A N 1
ATOM 702 C CA . LYS A 1 90 ? -12.124 -4.351 3.668 1.00 94.88 90 LYS A CA 1
ATOM 703 C C . LYS A 1 90 ? -11.981 -5.095 4.992 1.00 94.88 90 LYS A C 1
ATOM 705 O O . LYS A 1 90 ? -12.991 -5.364 5.637 1.00 94.88 90 LYS A O 1
ATOM 710 N N . THR A 1 91 ? -10.750 -5.398 5.404 1.00 94.44 91 THR A N 1
ATOM 711 C CA . THR A 1 91 ? -10.483 -6.036 6.697 1.00 94.44 91 THR A CA 1
ATOM 712 C C . THR A 1 91 ? -10.958 -5.156 7.846 1.00 94.44 91 THR A C 1
ATOM 714 O O . THR A 1 91 ? -11.626 -5.655 8.738 1.00 94.44 91 THR A O 1
ATOM 717 N N . TYR A 1 92 ? -10.688 -3.851 7.812 1.00 94.94 92 TYR A N 1
ATOM 718 C CA . TYR A 1 92 ? -11.151 -2.911 8.830 1.00 94.94 92 TYR A CA 1
ATOM 719 C C . TYR A 1 92 ? -12.678 -2.941 8.965 1.00 94.94 92 TYR A C 1
ATOM 721 O O . TYR A 1 92 ? -13.196 -3.110 10.066 1.00 94.94 92 TYR A O 1
ATOM 729 N N . ILE A 1 93 ? -13.407 -2.850 7.846 1.00 96.25 93 ILE A N 1
ATOM 730 C CA . ILE A 1 93 ? -14.875 -2.926 7.841 1.00 96.25 93 ILE A CA 1
ATOM 731 C C . ILE A 1 93 ? -15.346 -4.264 8.420 1.00 96.25 93 ILE A C 1
ATOM 733 O O . ILE A 1 93 ? -16.248 -4.283 9.256 1.00 96.25 93 ILE A O 1
ATOM 737 N N . LEU A 1 94 ? -14.719 -5.375 8.024 1.00 95.75 94 LEU A N 1
ATOM 738 C CA . LEU A 1 94 ? -15.016 -6.695 8.578 1.00 95.75 94 LEU A CA 1
ATOM 739 C C . LEU A 1 94 ? -14.800 -6.733 10.099 1.00 95.75 94 LEU A C 1
ATOM 741 O O . LEU A 1 94 ? -15.674 -7.207 10.822 1.00 95.75 94 LEU A O 1
ATOM 745 N N . SER A 1 95 ? -13.684 -6.197 10.593 1.00 95.00 95 SER A N 1
ATOM 746 C CA . SER A 1 95 ? -13.395 -6.098 12.025 1.00 95.00 95 SER A CA 1
ATOM 747 C C . SER A 1 95 ? -14.472 -5.298 12.760 1.00 95.00 95 SER A C 1
ATOM 749 O O . SER A 1 95 ? -14.929 -5.722 13.816 1.00 95.00 95 SER A O 1
ATOM 751 N N . MET A 1 96 ? -14.934 -4.176 12.200 1.00 96.75 96 MET A N 1
ATOM 752 C CA . MET A 1 96 ? -15.991 -3.365 12.820 1.00 96.75 96 MET A CA 1
ATOM 753 C C . MET A 1 96 ? -17.339 -4.096 12.875 1.00 96.75 96 MET A C 1
ATOM 755 O O . MET A 1 96 ? -18.077 -3.934 13.841 1.00 96.75 96 MET A O 1
ATOM 759 N N . VAL A 1 97 ? -17.642 -4.944 11.885 1.00 97.06 97 VAL A N 1
ATOM 760 C CA . VAL A 1 97 ? -18.849 -5.790 11.889 1.00 97.06 97 VAL A CA 1
ATOM 761 C C . VAL A 1 97 ? -18.761 -6.900 12.940 1.00 97.06 97 VAL A C 1
ATOM 763 O O . VAL A 1 97 ? -19.753 -7.199 13.601 1.00 97.06 97 VAL A O 1
ATOM 766 N N . LEU A 1 98 ? -17.589 -7.518 13.105 1.00 97.00 98 LEU A N 1
ATOM 767 C CA . LEU A 1 98 ? -17.382 -8.611 14.062 1.00 97.00 98 LEU A CA 1
ATOM 768 C C . LEU A 1 98 ? -17.252 -8.123 15.512 1.00 97.00 98 LEU A C 1
ATOM 770 O O . LEU A 1 98 ? -17.622 -8.847 16.435 1.00 97.00 98 LEU A O 1
ATOM 774 N N . PHE A 1 99 ? -16.749 -6.903 15.713 1.00 96.62 99 PHE A N 1
ATOM 775 C CA . PHE A 1 99 ? -16.477 -6.311 17.024 1.00 96.62 99 PHE A CA 1
ATOM 776 C C . PHE A 1 99 ? -17.191 -4.954 17.186 1.00 96.62 99 PHE A C 1
ATOM 778 O O . PHE A 1 99 ? -16.534 -3.912 17.276 1.00 96.62 99 PHE A O 1
ATOM 785 N N . PRO A 1 100 ? -18.536 -4.937 17.265 1.00 97.56 100 PRO A N 1
ATOM 786 C CA . PRO A 1 100 ? -19.315 -3.695 17.316 1.00 97.56 100 PRO A CA 1
ATOM 787 C C . PRO A 1 100 ? -18.998 -2.820 18.539 1.00 97.56 100 PRO A C 1
ATOM 789 O O . PRO A 1 100 ? -19.073 -1.597 18.460 1.00 97.56 100 PRO A O 1
ATOM 792 N N . GLU A 1 101 ? -18.578 -3.416 19.659 1.00 97.69 101 GLU A N 1
ATOM 793 C CA . GLU A 1 101 ? -18.151 -2.663 20.849 1.00 97.69 101 GLU A CA 1
ATOM 794 C C . GLU A 1 101 ? -16.881 -1.837 20.587 1.00 97.69 101 GLU A C 1
ATOM 796 O O . GLU A 1 101 ? -16.775 -0.689 21.022 1.00 97.69 101 GLU A O 1
ATOM 801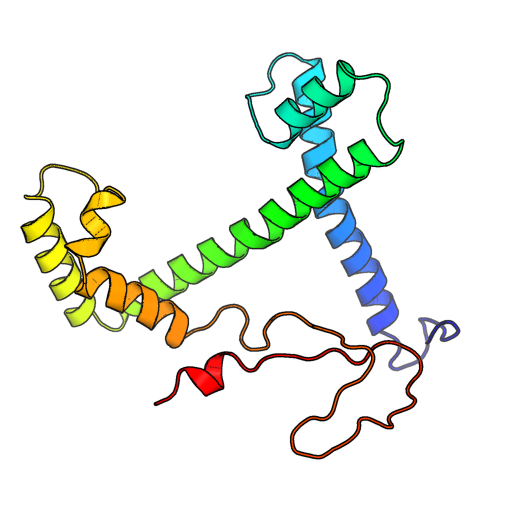 N N . ALA A 1 102 ? -15.928 -2.390 19.824 1.00 96.81 102 ALA A N 1
ATOM 802 C CA . ALA A 1 102 ? -14.726 -1.663 19.422 1.00 96.81 102 ALA A CA 1
ATOM 803 C C . ALA A 1 102 ? -15.074 -0.524 18.455 1.00 96.81 102 ALA A C 1
ATOM 805 O O . ALA A 1 102 ? -14.562 0.586 18.596 1.00 96.81 102 ALA A O 1
ATOM 806 N N . GLN A 1 103 ? -16.002 -0.767 17.522 1.00 97.44 103 GLN A N 1
ATOM 807 C CA . GLN A 1 103 ? -16.506 0.268 16.620 1.00 97.44 103 GLN A CA 1
ATOM 808 C C . GLN A 1 103 ? -17.148 1.428 17.390 1.00 97.44 103 GLN A C 1
ATOM 810 O O . GLN A 1 103 ? -16.819 2.587 17.140 1.00 97.44 103 GLN A O 1
ATOM 815 N N . LYS A 1 104 ? -18.036 1.129 18.345 1.00 97.69 104 LYS A N 1
ATOM 816 C CA . LYS A 1 104 ? -18.724 2.146 19.147 1.00 97.69 104 LYS A CA 1
ATOM 817 C C . LYS A 1 104 ? -17.736 3.002 19.938 1.00 97.69 104 LYS A C 1
ATOM 819 O O . LYS A 1 104 ? -17.819 4.225 19.908 1.00 97.69 104 LYS A O 1
ATOM 824 N N . LYS A 1 105 ? -16.752 2.373 20.581 1.00 97.38 105 LYS A N 1
ATOM 825 C CA . LYS A 1 105 ? -15.720 3.091 21.337 1.00 97.38 105 LYS A CA 1
ATOM 826 C C . LYS A 1 105 ? -14.845 3.986 20.444 1.00 97.38 105 LYS A C 1
ATOM 828 O O . LYS A 1 105 ? -14.479 5.082 20.857 1.00 97.38 105 LYS A O 1
ATOM 833 N N . ALA A 1 106 ? -14.547 3.562 19.214 1.00 95.44 106 ALA A N 1
ATOM 834 C CA . ALA A 1 106 ? -13.844 4.399 18.236 1.00 95.44 106 ALA A CA 1
ATOM 835 C C . ALA A 1 106 ? -14.674 5.613 17.803 1.00 95.44 106 ALA A C 1
ATOM 837 O O . ALA A 1 106 ? -14.153 6.718 17.689 1.00 95.44 106 ALA A O 1
ATOM 838 N N . GLN A 1 107 ? -15.980 5.422 17.600 1.00 95.00 107 GLN A N 1
ATOM 839 C CA . GLN A 1 107 ? -16.901 6.512 17.279 1.00 95.00 107 GLN A CA 1
ATOM 840 C C . GLN A 1 107 ? -17.009 7.525 18.422 1.00 95.00 107 GLN A C 1
ATOM 842 O O . GLN A 1 107 ? -17.026 8.722 18.158 1.00 95.00 107 GLN A O 1
ATOM 847 N N . GLU A 1 108 ? -17.044 7.067 19.676 1.00 95.62 108 GLU A N 1
ATOM 848 C CA . GLU A 1 108 ? -17.036 7.941 20.856 1.00 95.62 108 GLU A CA 1
ATOM 849 C C . GLU A 1 108 ? -15.744 8.770 20.941 1.00 95.62 108 GLU A C 1
ATOM 851 O O . GLU A 1 108 ? -15.805 9.975 21.179 1.00 95.62 108 GLU A O 1
ATOM 856 N N . GLU A 1 109 ? -14.578 8.162 20.697 1.00 95.62 109 GLU A N 1
ATOM 857 C CA . GLU A 1 109 ? -13.301 8.887 20.638 1.00 95.62 109 GLU A CA 1
ATOM 858 C C . GLU A 1 109 ? -13.308 9.957 19.535 1.00 95.62 109 GLU A C 1
ATOM 860 O O . GLU A 1 109 ? -13.019 11.123 19.806 1.00 95.62 109 GLU A O 1
ATOM 865 N N . LEU A 1 110 ? -13.711 9.585 18.315 1.00 94.19 110 LEU A N 1
ATOM 866 C CA . LEU A 1 110 ? -13.817 10.511 17.184 1.00 94.19 110 LEU A CA 1
ATOM 867 C C . LEU A 1 110 ? -14.784 11.663 17.475 1.00 94.19 110 LEU A C 1
ATOM 869 O O . LEU A 1 110 ? -14.469 12.815 17.188 1.00 94.19 110 LEU A O 1
ATOM 873 N N . TYR A 1 111 ? -15.943 11.370 18.067 1.00 93.38 111 TYR A N 1
ATOM 874 C CA . TYR A 1 111 ? -16.943 12.376 18.429 1.00 93.38 111 TYR A CA 1
ATOM 875 C C . TYR A 1 111 ? -16.374 13.404 19.413 1.00 93.38 111 TYR A C 1
ATOM 877 O O . TYR A 1 111 ? -16.588 14.604 19.243 1.00 93.38 111 TYR A O 1
ATOM 885 N N . ASN A 1 112 ? -15.633 12.935 20.420 1.00 92.88 112 ASN A N 1
ATOM 886 C CA . ASN A 1 112 ? -15.056 13.786 21.457 1.00 92.88 112 ASN A CA 1
ATOM 887 C C . ASN A 1 112 ? -13.919 14.669 20.931 1.00 92.88 112 ASN A C 1
ATOM 889 O O . ASN A 1 112 ? -13.810 15.817 21.343 1.00 92.88 112 ASN A O 1
ATOM 893 N N . VAL A 1 113 ? -13.080 14.147 20.032 1.00 93.81 113 VAL A N 1
ATOM 894 C CA . VAL A 1 113 ? -11.920 14.883 19.498 1.00 93.81 113 VAL A CA 1
ATOM 895 C C . VAL A 1 113 ? -12.319 15.864 18.400 1.00 93.81 113 VAL A C 1
ATOM 897 O O . VAL A 1 113 ? -11.789 16.969 18.332 1.00 93.81 113 VAL A O 1
ATOM 900 N N . LEU A 1 114 ? -13.249 15.471 17.530 1.00 92.19 114 LEU A N 1
ATOM 901 C CA . LEU A 1 114 ? -13.629 16.265 16.358 1.00 92.19 114 LEU A CA 1
ATOM 902 C C . LEU A 1 114 ? -14.816 17.195 16.626 1.00 92.19 114 LEU A C 1
ATOM 904 O O . LEU A 1 114 ? -15.243 17.918 15.722 1.00 92.19 114 LEU A O 1
ATOM 908 N N . GLU A 1 115 ? -15.391 17.121 17.831 1.00 85.25 115 GLU A N 1
ATOM 909 C CA . GLU A 1 115 ? -16.581 17.868 18.257 1.00 85.25 115 GLU A CA 1
ATOM 910 C C . GLU A 1 115 ? -17.755 17.748 17.260 1.00 85.25 115 GLU A C 1
ATOM 912 O O . GLU A 1 115 ? -18.630 18.606 17.178 1.00 85.25 115 GLU A O 1
ATOM 917 N N . SER A 1 116 ? -17.777 16.662 16.476 1.00 71.75 116 SER A N 1
ATOM 918 C CA . SER A 1 116 ? -18.767 16.357 15.425 1.00 71.75 116 SER A CA 1
ATOM 919 C C . SER A 1 116 ? -18.931 17.381 14.304 1.00 71.75 116 SER A C 1
ATOM 921 O O . SER A 1 116 ? -19.914 17.325 13.562 1.00 71.75 116 SER A O 1
ATOM 923 N N . ALA A 1 117 ? -17.982 18.300 14.145 1.00 79.81 117 ALA A N 1
ATOM 924 C CA . ALA A 1 117 ? -18.124 19.417 13.216 1.00 79.81 117 ALA A CA 1
ATOM 925 C C . ALA A 1 117 ? -17.273 19.282 11.943 1.00 79.81 117 ALA A C 1
ATOM 927 O O . ALA A 1 117 ? -17.491 20.030 10.988 1.00 79.81 117 ALA A O 1
ATOM 928 N N . ARG A 1 118 ? -16.308 18.349 11.904 1.00 90.44 118 ARG A N 1
ATOM 929 C CA . ARG A 1 118 ? -15.353 18.231 10.790 1.00 90.44 118 ARG A CA 1
ATOM 930 C C . ARG A 1 118 ? -14.827 16.816 10.563 1.00 90.44 118 ARG A C 1
ATOM 932 O O . ARG A 1 118 ? -14.944 15.942 11.419 1.00 90.44 118 ARG A O 1
ATOM 939 N N . LEU A 1 119 ? -14.239 16.614 9.385 1.00 91.69 119 LEU A N 1
ATOM 940 C CA . LEU A 1 119 ? -13.485 15.405 9.062 1.00 91.69 119 LEU A CA 1
ATOM 941 C C . LEU A 1 119 ? -12.141 15.385 9.823 1.00 91.69 119 LEU A C 1
ATOM 943 O O . LEU A 1 119 ? -11.614 16.461 10.122 1.00 91.69 119 LEU A O 1
ATOM 947 N N . PRO A 1 120 ? -11.591 14.191 10.120 1.00 91.06 120 PRO A N 1
ATOM 948 C CA . PRO A 1 120 ? -10.263 14.069 10.712 1.00 91.06 120 PRO A CA 1
ATOM 949 C C . PRO A 1 120 ? -9.172 14.620 9.784 1.00 91.06 120 PRO A C 1
ATOM 951 O O . PRO A 1 120 ? -9.193 14.368 8.576 1.00 91.06 120 PRO A O 1
ATOM 954 N N . GLU A 1 121 ? -8.198 15.307 10.371 1.00 92.62 121 GLU A N 1
ATOM 955 C CA . GLU A 1 121 ? -6.952 15.751 9.743 1.00 92.62 121 GLU A CA 1
ATOM 956 C C . GLU A 1 121 ? -5.759 14.971 10.330 1.00 92.62 121 GLU A C 1
ATOM 958 O O . GLU A 1 121 ? -5.894 14.237 11.314 1.00 92.62 121 GLU A O 1
ATOM 963 N N . PHE A 1 122 ? -4.573 15.077 9.723 1.00 91.81 122 PHE A N 1
ATOM 964 C CA . PHE A 1 122 ? -3.399 14.318 10.182 1.00 91.81 122 PHE A CA 1
ATOM 965 C C . PHE A 1 122 ? -2.940 14.746 11.580 1.00 91.81 122 PHE A C 1
ATOM 967 O O . PHE A 1 122 ? -2.426 13.938 12.354 1.00 91.81 122 PHE A O 1
ATOM 974 N N . GLU A 1 123 ? -3.165 16.009 11.909 1.00 93.50 123 GLU A N 1
ATOM 975 C CA . GLU A 1 123 ? -2.866 16.646 13.181 1.00 93.50 123 GLU A CA 1
ATOM 976 C C . GLU A 1 123 ? -3.666 16.017 14.335 1.00 93.50 123 GLU A C 1
ATOM 978 O O . GLU A 1 123 ? -3.174 15.958 15.463 1.00 93.50 123 GLU A O 1
ATOM 983 N N . ASP A 1 124 ? -4.849 15.460 14.054 1.00 93.31 124 ASP A N 1
ATOM 984 C CA . ASP A 1 124 ? -5.707 14.822 15.060 1.00 93.31 124 ASP A CA 1
ATOM 985 C C . ASP A 1 124 ? -5.215 13.442 15.486 1.00 93.31 124 ASP A C 1
ATOM 987 O O . ASP A 1 124 ? -5.640 12.920 16.515 1.00 93.31 124 ASP A O 1
ATOM 991 N N . MET A 1 125 ? -4.320 12.823 14.711 1.00 92.94 125 MET A N 1
ATOM 992 C CA . MET A 1 125 ? -3.908 11.434 14.920 1.00 92.94 125 MET A CA 1
ATOM 993 C C . MET A 1 125 ? -3.353 11.193 16.332 1.00 92.94 125 MET A C 1
ATOM 995 O O . MET A 1 125 ? -3.577 10.129 16.908 1.00 92.94 125 MET A O 1
ATOM 999 N N . GLN A 1 126 ? -2.672 12.185 16.920 1.00 94.25 126 GLN A N 1
ATOM 1000 C CA . GLN A 1 126 ? -2.143 12.095 18.288 1.00 94.25 126 GLN A CA 1
ATOM 1001 C C . GLN A 1 126 ? -3.246 12.093 19.357 1.00 94.25 126 GLN A C 1
ATOM 1003 O O . GLN A 1 126 ? -3.056 11.520 20.429 1.00 94.25 126 GLN A O 1
ATOM 1008 N N . ALA A 1 127 ? -4.392 12.710 19.066 1.00 95.31 127 ALA A N 1
ATOM 1009 C CA . ALA A 1 127 ? -5.558 12.752 19.941 1.00 95.31 127 ALA A CA 1
ATOM 1010 C C . ALA A 1 127 ? -6.503 11.551 19.745 1.00 95.31 127 ALA A C 1
ATOM 1012 O O . ALA A 1 127 ? -7.454 11.410 20.506 1.00 95.31 127 ALA A O 1
ATOM 1013 N N . LEU A 1 128 ? -6.227 10.667 18.776 1.00 95.75 128 LEU A N 1
ATOM 1014 C CA . LEU A 1 128 ? -7.048 9.500 18.427 1.00 95.75 128 LEU A CA 1
ATOM 1015 C C . LEU A 1 128 ? -6.347 8.151 18.727 1.00 95.75 128 LEU A C 1
ATOM 1017 O O . LEU A 1 128 ? -6.238 7.295 17.838 1.00 95.75 128 LEU A O 1
ATOM 1021 N N . PRO A 1 129 ? -5.820 7.924 19.948 1.00 96.50 129 PRO A N 1
ATOM 1022 C CA . PRO A 1 129 ? -5.007 6.747 20.245 1.00 96.50 129 PRO A CA 1
ATOM 1023 C C . PRO A 1 129 ? -5.759 5.420 20.074 1.00 96.50 129 PRO A C 1
ATOM 1025 O O . PRO A 1 129 ? -5.154 4.434 19.652 1.00 96.50 129 PRO A O 1
ATOM 1028 N N . TYR A 1 130 ? -7.059 5.358 20.372 1.00 96.62 130 TYR A N 1
ATOM 1029 C CA . TYR A 1 130 ? -7.851 4.137 20.232 1.00 96.62 130 TYR A CA 1
ATOM 1030 C C . TYR A 1 130 ? -8.156 3.820 18.765 1.00 96.62 130 TYR A C 1
ATOM 1032 O O . TYR A 1 130 ? -8.041 2.671 18.338 1.00 96.62 130 TYR A O 1
ATOM 1040 N N . THR A 1 131 ? -8.464 4.835 17.963 1.00 95.31 131 THR A N 1
ATOM 1041 C CA . THR A 1 131 ? -8.659 4.699 16.515 1.00 95.31 131 THR A CA 1
ATOM 1042 C C . THR A 1 131 ? -7.369 4.233 15.835 1.00 95.31 131 THR A C 1
ATOM 1044 O O . THR A 1 131 ? -7.395 3.297 15.031 1.00 95.31 131 THR A O 1
ATOM 1047 N N . VAL A 1 132 ? -6.222 4.810 16.214 1.00 95.06 132 VAL A N 1
ATOM 1048 C CA . VAL A 1 132 ? -4.897 4.361 15.755 1.00 95.06 132 VAL A CA 1
ATOM 1049 C C . VAL A 1 132 ? -4.620 2.923 16.202 1.00 95.06 132 VAL A C 1
ATOM 1051 O O . VAL A 1 132 ? -4.116 2.121 15.413 1.00 95.06 132 VAL A O 1
ATOM 1054 N N . ALA A 1 133 ? -4.992 2.556 17.430 1.00 96.19 133 ALA A N 1
ATOM 1055 C CA . ALA A 1 133 ? -4.858 1.186 17.911 1.00 96.19 133 ALA A CA 1
ATOM 1056 C C . ALA A 1 133 ? -5.693 0.195 17.086 1.00 96.19 133 ALA A C 1
ATOM 1058 O O . ALA A 1 133 ? -5.177 -0.859 16.733 1.00 96.19 133 ALA A O 1
ATOM 1059 N N . ILE A 1 134 ? -6.931 0.529 16.703 1.00 95.75 134 ILE A N 1
ATOM 1060 C CA . ILE A 1 134 ? -7.757 -0.329 15.833 1.00 95.75 134 ILE A CA 1
ATOM 1061 C C . ILE A 1 134 ? -7.136 -0.482 14.443 1.00 95.75 134 ILE A C 1
ATOM 1063 O O . ILE A 1 134 ? -7.144 -1.581 13.883 1.00 95.75 134 ILE A O 1
ATOM 1067 N N . TYR A 1 135 ? -6.607 0.600 13.869 1.00 92.94 135 TYR A N 1
ATOM 1068 C CA . TYR A 1 135 ? -5.903 0.530 12.590 1.00 92.94 135 TYR A CA 1
ATOM 1069 C C . TYR A 1 135 ? -4.707 -0.429 12.674 1.00 92.94 135 TYR A C 1
ATOM 1071 O O . TYR A 1 135 ? -4.592 -1.351 11.864 1.00 92.94 135 TYR A O 1
ATOM 1079 N N . ASN A 1 136 ? -3.874 -0.281 13.706 1.00 94.19 136 ASN A N 1
ATOM 1080 C CA . ASN A 1 136 ? -2.740 -1.173 13.949 1.00 94.19 136 ASN A CA 1
ATOM 1081 C C . ASN A 1 136 ? -3.191 -2.621 14.185 1.00 94.19 136 ASN A C 1
ATOM 1083 O O . ASN A 1 136 ? -2.607 -3.546 13.627 1.00 94.19 136 ASN A O 1
ATOM 1087 N N . GLU A 1 137 ? -4.263 -2.824 14.948 1.00 95.25 137 GLU A N 1
ATOM 1088 C CA . GLU A 1 137 ? -4.822 -4.146 15.223 1.00 95.25 137 GLU A CA 1
ATOM 1089 C C . GLU A 1 137 ? -5.382 -4.808 13.960 1.00 95.25 137 GLU A C 1
ATOM 1091 O O . GLU A 1 137 ? -5.240 -6.011 13.772 1.00 95.25 137 GLU A O 1
ATOM 1096 N N . THR A 1 138 ? -5.943 -4.029 13.036 1.00 93.44 138 THR A N 1
ATOM 1097 C CA . THR A 1 138 ? -6.396 -4.530 11.731 1.00 93.44 138 THR A CA 1
ATOM 1098 C C . THR A 1 138 ? -5.220 -5.055 10.906 1.00 93.44 138 THR A C 1
ATOM 1100 O O . THR A 1 138 ? -5.310 -6.137 10.320 1.00 93.44 138 THR A O 1
ATOM 1103 N N . LEU A 1 139 ? -4.102 -4.320 10.890 1.00 91.19 139 LEU A N 1
ATOM 1104 C CA . LEU A 1 139 ? -2.868 -4.749 10.224 1.00 91.19 139 LEU A CA 1
ATOM 1105 C C . LEU A 1 139 ? -2.259 -5.992 10.882 1.00 91.19 139 LEU A C 1
ATOM 1107 O O . LEU A 1 139 ? -1.734 -6.860 10.182 1.00 91.19 139 LEU A O 1
ATOM 1111 N N . ARG A 1 140 ? -2.350 -6.076 12.214 1.00 92.94 140 ARG A N 1
ATOM 1112 C CA . ARG A 1 140 ? -1.865 -7.190 13.033 1.00 92.94 140 ARG A CA 1
ATOM 1113 C C . ARG A 1 140 ? -2.673 -8.467 12.803 1.00 92.94 140 ARG A C 1
ATOM 1115 O O . ARG A 1 140 ? -2.101 -9.537 12.618 1.00 92.94 140 ARG A O 1
ATOM 1122 N N . TRP A 1 141 ? -3.999 -8.347 12.830 1.00 89.12 141 TRP A N 1
ATOM 1123 C CA . TRP A 1 141 ? -4.931 -9.472 12.822 1.00 89.12 141 TRP A CA 1
ATOM 1124 C C . TRP A 1 141 ? -5.010 -10.163 11.460 1.00 89.12 141 TRP A C 1
ATOM 1126 O O . TRP A 1 141 ? -5.062 -11.391 11.397 1.00 89.12 141 TRP A O 1
ATOM 1136 N N . HIS A 1 142 ? -4.985 -9.394 10.369 1.00 87.62 142 HIS A N 1
ATOM 1137 C CA . HIS A 1 142 ? -5.053 -9.943 9.017 1.00 87.62 142 HIS A CA 1
ATOM 1138 C C . HIS A 1 142 ? -4.040 -9.259 8.081 1.00 87.62 142 HIS A C 1
ATOM 1140 O O . HIS A 1 142 ? -4.419 -8.462 7.211 1.00 87.62 142 HIS A O 1
ATOM 1146 N N . PRO A 1 143 ? -2.740 -9.576 8.218 1.00 84.88 143 PRO A N 1
ATOM 1147 C CA . PRO A 1 143 ? -1.699 -8.951 7.415 1.00 84.88 143 PRO A CA 1
ATOM 1148 C C . PRO A 1 143 ? -1.891 -9.266 5.926 1.00 84.88 143 PRO A C 1
ATOM 1150 O O . PRO A 1 143 ? -2.102 -10.413 5.538 1.00 84.88 143 PRO A O 1
ATOM 1153 N N . LEU A 1 144 ? -1.790 -8.244 5.072 1.00 84.31 144 LEU A N 1
ATOM 1154 C CA . LEU A 1 144 ? -1.976 -8.376 3.618 1.00 84.31 144 LEU A CA 1
ATOM 1155 C C . LEU A 1 144 ? -0.923 -9.227 2.924 1.00 84.31 144 LEU A C 1
ATOM 1157 O O . LEU A 1 144 ? -1.215 -9.929 1.960 1.00 84.31 144 LEU A O 1
ATOM 1161 N N . LEU A 1 145 ? 0.318 -9.106 3.388 1.00 85.06 145 LEU A N 1
ATOM 1162 C CA . LEU A 1 145 ? 1.466 -9.826 2.862 1.00 85.06 145 LEU A CA 1
ATOM 1163 C C . LEU A 1 145 ? 2.021 -10.684 3.986 1.00 85.06 145 LEU A C 1
ATOM 1165 O O . LEU A 1 145 ? 3.069 -10.342 4.529 1.00 85.06 145 LEU A O 1
ATOM 1169 N N . PRO A 1 146 ? 1.341 -11.784 4.357 1.00 79.94 146 PRO A N 1
ATOM 1170 C CA . PRO A 1 146 ? 1.781 -12.615 5.459 1.00 79.94 146 PRO A CA 1
ATOM 1171 C C . PRO A 1 146 ? 3.284 -12.955 5.323 1.00 79.94 146 PRO A C 1
ATOM 1173 O O . PRO A 1 146 ? 4.057 -12.802 6.266 1.00 79.94 146 PRO A O 1
ATOM 1176 N N . ILE A 1 147 ? 3.697 -13.400 4.130 1.00 82.94 147 ILE A N 1
ATOM 1177 C CA . ILE A 1 147 ? 5.060 -13.873 3.828 1.00 82.94 147 ILE A CA 1
ATOM 1178 C C . ILE A 1 147 ? 6.033 -12.744 3.443 1.00 82.94 147 ILE A C 1
ATOM 1180 O O . ILE A 1 147 ? 7.189 -13.005 3.107 1.00 82.94 147 ILE A O 1
ATOM 1184 N N . GLY A 1 148 ? 5.577 -11.491 3.467 1.00 83.38 148 GLY A N 1
ATOM 1185 C CA . GLY A 1 148 ? 6.351 -10.338 3.024 1.00 83.38 148 GLY A CA 1
ATOM 1186 C C . GLY A 1 148 ? 6.758 -10.401 1.546 1.00 83.38 148 GLY A C 1
ATOM 1187 O O . GLY A 1 148 ? 6.263 -11.210 0.757 1.00 83.38 148 GLY A O 1
ATOM 1188 N N . VAL A 1 149 ? 7.678 -9.515 1.169 1.00 82.19 149 VAL A N 1
ATOM 1189 C CA . VAL A 1 149 ? 8.293 -9.485 -0.165 1.00 82.19 149 VAL A CA 1
ATOM 1190 C C . VAL A 1 149 ? 9.611 -10.259 -0.130 1.00 82.19 149 VAL A C 1
ATOM 1192 O O . VAL A 1 149 ? 10.339 -10.214 0.860 1.00 82.19 149 VAL A O 1
ATOM 1195 N N . GLY A 1 150 ? 9.909 -10.982 -1.211 1.00 79.88 150 GLY A N 1
ATOM 1196 C CA . GLY A 1 150 ? 11.147 -11.739 -1.374 1.00 79.88 150 GLY A CA 1
ATOM 1197 C C . GLY A 1 150 ? 12.392 -10.846 -1.320 1.00 79.88 150 GLY A C 1
ATOM 1198 O O . GLY A 1 150 ? 12.536 -9.984 -2.179 1.00 79.88 150 GLY A O 1
ATOM 1199 N N . HIS A 1 151 ? 13.311 -11.079 -0.380 1.00 79.75 151 HIS A N 1
ATOM 1200 C CA . HIS A 1 151 ? 14.617 -10.396 -0.337 1.00 79.75 151 HIS A CA 1
ATOM 1201 C C . HIS A 1 151 ? 15.759 -11.371 -0.651 1.00 79.75 151 HIS A C 1
ATOM 1203 O O . HIS A 1 151 ? 15.667 -12.552 -0.326 1.00 79.75 151 HIS A O 1
ATOM 1209 N N . ALA A 1 152 ? 16.861 -10.901 -1.231 1.00 75.50 152 ALA A N 1
ATOM 1210 C CA . ALA A 1 152 ? 18.067 -11.702 -1.456 1.00 75.50 152 ALA A CA 1
ATOM 1211 C C . ALA A 1 152 ? 19.281 -10.993 -0.839 1.00 75.50 152 ALA A C 1
ATOM 1213 O O . ALA A 1 152 ? 19.379 -9.774 -0.931 1.00 75.50 152 ALA A O 1
ATOM 1214 N N . ALA A 1 153 ? 20.184 -11.749 -0.208 1.00 73.25 153 ALA A N 1
ATOM 1215 C CA . ALA A 1 153 ? 21.506 -11.260 0.199 1.00 73.25 153 ALA A CA 1
ATOM 1216 C C . ALA A 1 153 ? 22.575 -12.167 -0.413 1.00 73.25 153 ALA A C 1
ATOM 1218 O O . ALA A 1 153 ? 22.295 -13.346 -0.647 1.00 73.25 153 ALA A O 1
ATOM 1219 N N . GLU A 1 154 ? 23.755 -11.611 -0.679 1.00 67.75 154 GLU A N 1
ATOM 1220 C CA . GLU A 1 154 ? 24.861 -12.342 -1.303 1.00 67.75 154 GLU A CA 1
ATOM 1221 C C . GLU A 1 154 ? 25.523 -13.318 -0.323 1.00 67.75 154 GLU A C 1
ATOM 1223 O O . GLU A 1 154 ? 25.599 -14.501 -0.641 1.00 67.75 154 GLU A O 1
ATOM 1228 N N . ASP A 1 155 ? 25.853 -12.867 0.890 1.00 67.44 155 ASP A N 1
ATOM 1229 C CA . ASP A 1 155 ? 26.390 -13.696 1.973 1.00 67.44 155 ASP A CA 1
ATOM 1230 C C . ASP A 1 155 ? 25.558 -13.490 3.237 1.00 67.44 155 ASP A C 1
ATOM 1232 O O . ASP A 1 155 ? 25.280 -12.353 3.624 1.00 67.44 155 ASP A O 1
ATOM 1236 N N . ASP A 1 156 ? 25.127 -14.578 3.880 1.00 60.41 156 ASP A N 1
ATOM 1237 C CA . ASP A 1 156 ? 24.459 -14.467 5.173 1.00 60.41 156 ASP A CA 1
ATOM 1238 C C . ASP A 1 156 ? 24.585 -15.716 6.044 1.00 60.41 156 ASP A C 1
ATOM 1240 O O . ASP A 1 156 ? 24.601 -16.852 5.556 1.00 60.41 156 ASP A O 1
ATOM 1244 N N . VAL A 1 157 ? 24.620 -15.471 7.352 1.00 61.41 157 VAL A N 1
ATOM 1245 C CA . VAL A 1 157 ? 24.597 -16.482 8.405 1.00 61.41 157 VAL A CA 1
ATOM 1246 C C . VAL A 1 157 ? 23.341 -16.250 9.229 1.00 61.41 157 VAL A C 1
ATOM 1248 O O . VAL A 1 157 ? 23.245 -15.275 9.968 1.00 61.41 157 VAL A O 1
ATOM 1251 N N . ILE A 1 158 ? 22.379 -17.163 9.114 1.00 64.50 158 ILE A N 1
ATOM 1252 C CA . ILE A 1 158 ? 21.121 -17.093 9.864 1.00 64.50 158 ILE A CA 1
ATOM 1253 C C . ILE A 1 158 ? 21.183 -18.148 10.958 1.00 64.50 158 ILE A C 1
ATOM 1255 O O . ILE A 1 158 ? 21.365 -19.326 10.654 1.00 64.50 158 ILE A O 1
ATOM 1259 N N . ASP A 1 159 ? 21.058 -17.735 12.218 1.00 65.25 159 ASP A N 1
ATOM 1260 C CA . ASP A 1 159 ? 21.049 -18.634 13.381 1.00 65.25 159 ASP A CA 1
ATOM 1261 C C . ASP A 1 159 ? 22.231 -19.626 13.403 1.00 65.25 159 ASP A C 1
ATOM 1263 O O . ASP A 1 159 ? 22.094 -20.790 13.774 1.00 65.25 159 ASP A O 1
ATOM 1267 N N . GLY A 1 160 ? 23.409 -19.168 12.964 1.00 60.50 160 GLY A N 1
ATOM 1268 C CA . GLY A 1 160 ? 24.636 -19.971 12.902 1.00 60.50 160 GLY A CA 1
ATOM 1269 C C . GLY A 1 160 ? 24.769 -20.874 11.669 1.00 60.50 160 GLY A C 1
ATOM 1270 O O . GLY A 1 160 ? 25.796 -21.533 11.515 1.00 60.50 160 GLY A O 1
ATOM 1271 N N . TYR A 1 161 ? 23.790 -20.883 10.761 1.00 58.19 161 TYR A N 1
ATOM 1272 C CA . TYR A 1 161 ? 23.853 -21.634 9.510 1.00 58.19 161 TYR A CA 1
ATOM 1273 C C . TYR A 1 161 ? 24.361 -20.749 8.370 1.00 58.19 161 TYR A C 1
ATOM 1275 O O . TYR A 1 161 ? 23.681 -19.820 7.928 1.00 58.19 161 TYR A O 1
ATOM 1283 N N . VAL A 1 162 ? 25.560 -21.067 7.872 1.00 59.66 162 VAL A N 1
ATOM 1284 C CA . VAL A 1 162 ? 26.091 -20.516 6.618 1.00 59.66 162 VAL A CA 1
ATOM 1285 C C . VAL A 1 162 ? 25.334 -21.158 5.461 1.00 59.66 162 VAL A C 1
ATOM 1287 O O . VAL A 1 162 ? 25.238 -22.384 5.363 1.00 59.66 162 VAL A O 1
ATOM 1290 N N . LYS A 1 163 ? 24.780 -20.337 4.571 1.00 56.22 163 LYS A N 1
ATOM 1291 C CA . LYS A 1 163 ? 23.948 -20.808 3.463 1.00 56.22 163 LYS A CA 1
ATOM 1292 C C . LYS A 1 163 ? 24.789 -21.350 2.297 1.00 56.22 163 LYS A C 1
ATOM 1294 O O . LYS A 1 163 ? 24.777 -20.792 1.207 1.00 56.22 163 LYS A O 1
ATOM 1299 N N . GLU A 1 164 ? 25.465 -22.486 2.474 1.00 44.06 164 GLU A N 1
ATOM 1300 C CA . GLU A 1 164 ? 26.034 -23.253 1.351 1.00 44.06 164 GLU A CA 1
ATOM 1301 C C . GLU A 1 164 ? 24.935 -24.056 0.636 1.00 44.06 164 GLU A C 1
ATOM 1303 O O . GLU A 1 164 ? 24.900 -25.284 0.651 1.00 44.06 164 GLU A O 1
ATOM 1308 N N . MET A 1 165 ? 23.995 -23.369 -0.017 1.00 39.50 165 MET A N 1
ATOM 1309 C CA . MET A 1 165 ? 23.072 -24.030 -0.940 1.00 39.50 165 MET A CA 1
ATOM 1310 C C . MET A 1 165 ? 23.274 -23.471 -2.340 1.00 39.50 165 MET A C 1
ATOM 1312 O O . MET A 1 165 ? 22.658 -22.495 -2.761 1.00 39.50 165 MET A O 1
ATOM 1316 N N . ARG A 1 166 ? 24.173 -24.139 -3.070 1.00 37.56 166 ARG A N 1
ATOM 1317 C CA . ARG A 1 166 ? 24.506 -23.911 -4.479 1.00 37.56 166 ARG A CA 1
ATOM 1318 C C . ARG A 1 166 ? 23.360 -24.381 -5.386 1.00 37.56 166 ARG A C 1
ATOM 1320 O O . ARG A 1 166 ? 23.541 -25.236 -6.245 1.00 37.56 166 ARG A O 1
ATOM 1327 N N . ILE A 1 167 ? 22.163 -23.832 -5.193 1.00 37.59 167 ILE A N 1
ATOM 1328 C CA . ILE A 1 167 ? 21.126 -23.834 -6.222 1.00 37.59 167 ILE A CA 1
ATOM 1329 C C . ILE A 1 167 ? 21.372 -22.564 -7.023 1.00 37.59 167 ILE A C 1
ATOM 1331 O O . ILE A 1 167 ? 21.303 -21.459 -6.495 1.00 37.59 167 ILE A O 1
ATOM 1335 N N . SER A 1 168 ? 21.747 -22.730 -8.287 1.00 36.28 168 SER A N 1
ATOM 1336 C CA . SER A 1 168 ? 22.021 -21.635 -9.213 1.00 36.28 168 SER A CA 1
ATOM 1337 C C . SER A 1 168 ? 20.918 -20.563 -9.164 1.00 36.28 168 SER A C 1
ATOM 1339 O O . SER A 1 168 ? 19.820 -20.800 -9.670 1.00 36.28 168 SER A O 1
ATOM 1341 N N . GLY A 1 169 ? 21.242 -19.394 -8.607 1.00 40.72 169 GLY A N 1
ATOM 1342 C CA . GLY A 1 169 ? 20.455 -18.163 -8.705 1.00 40.72 169 GLY A CA 1
ATOM 1343 C C . GLY A 1 169 ? 19.505 -17.897 -7.533 1.00 40.72 169 GLY A C 1
ATOM 1344 O O . GLY A 1 169 ? 18.434 -18.484 -7.459 1.00 40.72 169 GLY A O 1
ATOM 1345 N N . GLN A 1 170 ? 19.895 -16.938 -6.686 1.00 34.69 170 GLN A N 1
ATOM 1346 C CA . GLN A 1 170 ? 19.061 -16.143 -5.768 1.00 34.69 170 GLN A CA 1
ATOM 1347 C C . GLN A 1 170 ? 18.109 -16.916 -4.839 1.00 34.69 170 GLN A C 1
ATOM 1349 O O . GLN A 1 170 ? 16.961 -17.224 -5.166 1.00 34.69 170 GLN A O 1
ATOM 1354 N N . SER A 1 171 ? 18.545 -17.124 -3.595 1.00 39.72 171 SER A N 1
ATOM 1355 C CA . SER A 1 171 ? 17.639 -17.550 -2.532 1.00 39.72 171 SER A CA 1
ATOM 1356 C C . SER A 1 171 ? 16.739 -16.383 -2.110 1.00 39.72 171 SER A C 1
ATOM 1358 O O . SER A 1 171 ? 17.241 -15.370 -1.626 1.00 39.72 171 SER A O 1
ATOM 1360 N N . HIS A 1 172 ? 15.428 -16.534 -2.278 1.00 45.47 172 HIS A N 1
ATOM 1361 C CA . HIS A 1 172 ? 14.442 -15.544 -1.851 1.00 45.47 172 HIS A CA 1
ATOM 1362 C C . HIS A 1 172 ? 14.102 -15.766 -0.369 1.00 45.47 172 HIS A C 1
ATOM 1364 O O . HIS A 1 172 ? 13.820 -16.891 0.048 1.00 45.47 172 HIS A O 1
ATOM 1370 N N . ARG A 1 173 ? 14.155 -14.705 0.436 1.00 51.94 173 ARG A N 1
ATOM 1371 C CA . ARG A 1 173 ? 13.723 -14.675 1.839 1.00 51.94 173 ARG A CA 1
ATOM 1372 C C . ARG A 1 173 ? 12.303 -14.161 1.922 1.00 51.94 173 ARG A C 1
ATOM 1374 O O . ARG A 1 173 ? 12.016 -13.108 1.368 1.00 51.94 173 ARG A O 1
ATOM 1381 N N . TYR A 1 174 ? 11.476 -14.840 2.695 1.00 54.75 174 TYR A N 1
ATOM 1382 C CA . TYR A 1 174 ? 10.129 -14.399 3.024 1.00 54.75 174 TYR A CA 1
ATOM 1383 C C . TYR A 1 174 ? 10.082 -14.102 4.523 1.00 54.75 174 TYR A C 1
ATOM 1385 O O . TYR A 1 174 ? 10.436 -14.962 5.329 1.00 54.75 174 TYR A O 1
ATOM 1393 N N . GLY A 1 175 ? 9.715 -12.875 4.892 1.00 56.00 175 GLY A N 1
ATOM 1394 C CA . GLY A 1 175 ? 9.523 -12.495 6.290 1.00 56.00 175 GLY A CA 1
ATOM 1395 C C . GLY A 1 175 ? 8.143 -12.948 6.752 1.00 56.00 175 GLY A C 1
ATOM 1396 O O . GLY A 1 175 ? 7.151 -12.562 6.146 1.00 56.00 175 GLY A O 1
ATOM 1397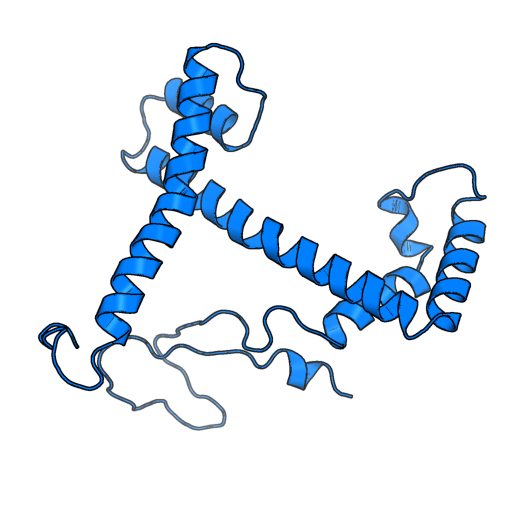 N N . ARG A 1 176 ? 8.061 -13.760 7.811 1.00 55.19 176 ARG A N 1
ATOM 1398 C CA . ARG A 1 176 ? 6.777 -14.132 8.427 1.00 55.19 176 ARG A CA 1
ATOM 1399 C C . ARG A 1 176 ? 6.306 -12.979 9.303 1.00 55.19 176 ARG A C 1
ATOM 1401 O O . ARG A 1 176 ? 6.574 -12.954 10.499 1.00 55.19 176 ARG A O 1
ATOM 1408 N N . LEU A 1 177 ? 5.650 -11.993 8.693 1.00 55.81 177 LEU A N 1
ATOM 1409 C CA . LEU A 1 177 ? 5.269 -10.766 9.396 1.00 55.81 177 LEU A CA 1
ATOM 1410 C C . LEU A 1 177 ? 4.312 -11.048 10.562 1.00 55.81 177 LEU A C 1
ATOM 1412 O O . LEU A 1 177 ? 4.366 -10.355 11.566 1.00 55.81 177 LEU A O 1
ATOM 1416 N N . TRP A 1 178 ? 3.507 -12.107 10.482 1.00 52.31 178 TRP A N 1
ATOM 1417 C CA . TRP A 1 178 ? 2.567 -12.501 11.534 1.00 52.31 178 TRP A CA 1
ATOM 1418 C C . TRP A 1 178 ? 3.235 -13.034 12.820 1.00 52.31 178 TRP A C 1
ATOM 1420 O O . TRP A 1 178 ? 2.644 -12.921 13.890 1.00 52.31 178 TRP A O 1
ATOM 1430 N N . ASP A 1 179 ? 4.459 -13.577 12.754 1.00 45.72 179 ASP A N 1
ATOM 1431 C CA . ASP A 1 179 ? 5.139 -14.165 13.924 1.00 45.72 179 ASP A CA 1
ATOM 1432 C C . ASP A 1 179 ? 5.601 -13.088 14.924 1.00 45.72 179 ASP A C 1
ATOM 1434 O O . ASP A 1 179 ? 5.702 -13.350 16.118 1.00 45.72 179 ASP A O 1
ATOM 1438 N N . HIS A 1 180 ? 5.841 -11.857 14.460 1.00 45.75 180 HIS A N 1
ATOM 1439 C CA . HIS A 1 180 ? 6.255 -10.729 15.308 1.00 45.75 180 HIS A CA 1
ATOM 1440 C C . HIS A 1 180 ? 5.086 -9.986 15.966 1.00 45.75 180 HIS A C 1
ATOM 1442 O O . HIS A 1 180 ? 5.297 -9.072 16.759 1.00 45.75 180 HIS A O 1
ATOM 1448 N N . PHE A 1 181 ? 3.858 -10.371 15.629 1.00 41.16 181 PHE A N 1
ATOM 1449 C CA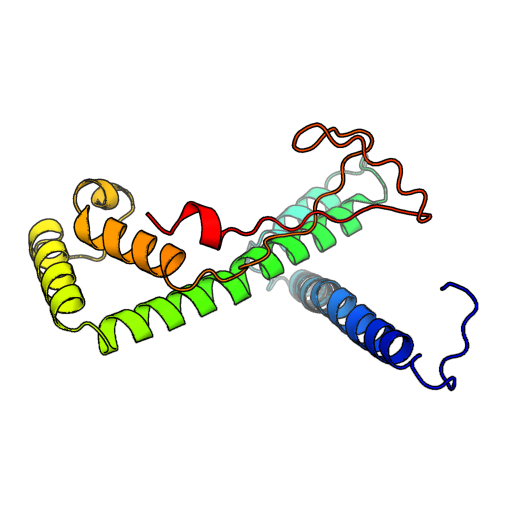 . PHE A 1 181 ? 2.632 -9.681 16.014 1.00 41.16 181 PHE A CA 1
ATOM 1450 C C . PHE A 1 181 ? 1.717 -10.533 16.909 1.00 41.16 181 PHE A C 1
ATOM 1452 O O . PHE A 1 181 ? 0.650 -10.072 17.314 1.00 41.16 181 PHE A O 1
ATOM 1459 N N . CYS A 1 182 ? 2.139 -11.753 17.247 1.00 29.19 182 CYS A N 1
ATOM 1460 C CA . CYS A 1 182 ? 1.519 -12.613 18.250 1.00 29.19 182 CYS A CA 1
ATOM 1461 C C . CYS A 1 182 ? 2.346 -12.564 19.543 1.00 29.19 182 CYS A C 1
ATOM 1463 O O . CYS A 1 182 ? 3.258 -13.370 19.721 1.00 29.19 182 CYS A O 1
ATOM 1465 N N . ILE A 1 183 ? 2.028 -11.617 20.428 1.00 33.78 183 ILE A N 1
ATOM 1466 C CA . ILE A 1 183 ? 2.397 -11.646 21.851 1.00 33.78 183 ILE A CA 1
ATOM 1467 C C . ILE A 1 183 ? 1.133 -11.347 22.648 1.00 33.78 183 ILE A C 1
ATOM 1469 O O . ILE A 1 183 ? 0.438 -10.377 22.269 1.00 33.78 183 ILE A O 1
#

Foldseek 3Di:
DVPDDCVDVPNVVVVVVVVVVVVLCCLLPVVLVVQVVCVVVVNHDDDQNVVQVVVVVVDPPDDPCVNVVSSVVVSCCCVVPPPQVVVLVVLLVVCCVVCVVLVVVQVVQCCVQVVPPDDDDPVCVVSRVSVVVSSVVSCQVDPPQQFAFWDFDPWDQDPNDTPPDPPPDTDTHTDRPNVVSDD

Organism: Sphaerobolus stellatus (strain SS14) (NCBI:txid990650)

pLDDT: mean 82.08, std 16.84, range [29.19, 97.69]

Secondary structure (DSSP, 8-state):
-TT--TTSTTTHHHHHHHHHHHHHHHHHHHHHHHHHHHHHTT---S-HHHHHHHHHHH-SSS-TTHHHHHHHHHHHHHHHHHHHHHHHHHHHHHHHHH-HHHHHHHHHHHHHHHTTTS---GGGGGG-HHHHHHHHHHHHHS-SSTT---B--SS-EETTEE-----SS-PPB---GGGGS--

Sequence (183 aa):
VKYMLEWVPGASFKRQARVWKKYILDMAELPFQHVKAEMAHRAAQSLFTSTHLQTLAKNTDVPADVEEVIKNTAAVIFAGGAETTVNILKTYILSMVLFPEAQKKAQEELYNVLESARLPEFEDMQALPYTVAIYNETLRWHPLLPIGVGHAAEDDVIDGYVKEMRISGQSHRYGRLWDHFCI

Radius of gyration: 23.4 Å; chains: 1; bounding box: 46×53×48 Å